Protein AF-A0A1S1V3Y2-F1 (afdb_monomer_lite)

Organism: NCBI:txid39480

Foldseek 3Di:
DDDDDDDPLPDAVLVLLVVVLPPLDPDDLVVNLVSLVVVCVNPVAHDLVSLLCSCVVQCPDDDPCRHLVVSLVSLVVVLPDPVPDDPVCVSVSVRSVVSSVSNVVSVVVVVVVVVVVVVVVVVVVVVVVVVVVVVVVVVVVVVVVVVVVVVVVVVVVVVVVVVVVVVVVVVVVVVVVVVVVVVVVVVVVVVVVVVVVVVVVVVVVLVVLVVVLVVVLVVVVVVLVVVVVVVVVVLVVCCPVDDPLVSLLVVLVVVLVSLVVVVVSVQVSCVSNVHGPFPPPDDPDPPPPPDPPDPPVNVVCNRCVVSPPVNVVSVVSNVVSVVVVVVVVVVVVVVVVVVVVVVVVVVVVD

pLDDT: mean 80.47, std 15.36, range [29.12, 98.31]

Sequence (350 aa):
MEDTRKPLKNSGIKDVLESILNDSKMYDEKNILLKLEKFYNYKQKHYYHEIAEFIFNNSEYLSEENSVDSVINKIGKIVSEDTYFDNKSLELFKKIEKLYDHLRLERVRLNKVKEENDILKRAIGESFSLVTRNLEEGLELDKKIEEIKNDIERFNRDLNENEKRLDDFENIKTDFKNIEVNMGIFKENLNKNELKLKDSENRLNEFNTQSITVLSIFAGIVMAFFGGMSFLSEVFKSIDSVSKYRLIFMTFMVGFVMFNTIFLLLVLIAKIIGKDIRSLSVCKDENCICDERCGQVKRFIRKHPISFYPNAIMVTIIVMTSLFWIIEKIDVLVIRDLGGALNTIQNYIL

Secondary structure (DSSP, 8-state):
---S----SS--HHHHHHHHHS--S---HHHHHHHHHHHHHH-S---HHHHHHHHHHTSSS--GGGSHHHHHHHHHHHHH-GGG--TTTHHHHHHHHHHHHHHHHHHHHHHHHHHHHHHHHHHHHHHHHHHHHHHHHHHHHHHHHHHHHHHHHHHHHHHHHHHHHHHHHHHHHHHHHHHHHHHHHHHHHHHHHHHHHHHHHHHHHHHHHHHHHHHHHHHHHHHHHHHHHHHHHHHHHTTTTS-HHHHHHHHHHHHHHHHHHHHHHHHHHHHHTT---S------STT----TT--HHHHHHHH-HHHHHHHHHHHHHHHHHHHHHHHHHHHHHHHHHHHHHHHHHHTT--

Radius of gyration: 88.33 Å; chains: 1; bounding box: 149×62×238 Å

Structure (mmCIF, N/CA/C/O backbone):
data_AF-A0A1S1V3Y2-F1
#
_entry.id   AF-A0A1S1V3Y2-F1
#
loop_
_atom_site.group_PDB
_atom_site.id
_atom_site.type_symbol
_atom_site.label_atom_id
_atom_site.label_alt_id
_atom_site.label_comp_id
_atom_site.label_asym_id
_atom_site.label_entity_id
_atom_site.label_seq_id
_atom_site.pdbx_PDB_ins_code
_atom_site.Cartn_x
_atom_site.Cartn_y
_atom_site.Cartn_z
_atom_site.occupancy
_atom_site.B_iso_or_equiv
_atom_site.auth_seq_id
_atom_site.auth_comp_id
_atom_site.auth_asym_id
_atom_site.auth_atom_id
_atom_site.pdbx_PDB_model_num
ATOM 1 N N . MET A 1 1 ? -28.806 -17.321 109.737 1.00 34.91 1 MET A N 1
ATOM 2 C CA . MET A 1 1 ? -29.337 -18.496 109.017 1.00 34.91 1 MET A CA 1
ATOM 3 C C . MET A 1 1 ? -30.370 -17.980 108.034 1.00 34.91 1 MET A C 1
ATOM 5 O O . MET A 1 1 ? -31.520 -17.782 108.402 1.00 34.91 1 MET A O 1
ATOM 9 N N . GLU A 1 2 ? -29.873 -17.593 106.861 1.00 33.94 2 GLU A N 1
ATOM 10 C CA . GLU A 1 2 ? -30.597 -16.995 105.728 1.00 33.94 2 GLU A CA 1
ATOM 11 C C . GLU A 1 2 ? -31.685 -17.915 105.163 1.00 33.94 2 GLU A C 1
ATOM 13 O O . GLU A 1 2 ? -31.510 -19.127 105.146 1.00 33.94 2 GLU A O 1
ATOM 18 N N . ASP A 1 3 ? -32.779 -17.455 104.568 1.00 29.12 3 ASP A N 1
ATOM 19 C CA . ASP A 1 3 ? -33.587 -16.233 104.688 1.00 29.12 3 ASP A CA 1
ATOM 20 C C . ASP A 1 3 ? -34.940 -16.657 104.087 1.00 29.12 3 ASP A C 1
ATOM 22 O O . ASP A 1 3 ? -35.148 -16.656 102.873 1.00 29.12 3 ASP A O 1
ATOM 26 N N . THR A 1 4 ? -35.839 -17.158 104.939 1.00 40.81 4 THR A N 1
ATOM 27 C CA . THR A 1 4 ? -37.254 -17.309 104.593 1.00 40.81 4 THR A CA 1
ATOM 28 C C . THR A 1 4 ? -37.972 -16.038 105.032 1.00 40.81 4 THR A C 1
ATOM 30 O O . THR A 1 4 ? -37.989 -15.723 106.220 1.00 40.81 4 THR A O 1
ATOM 33 N N . ARG A 1 5 ? -38.645 -15.383 104.072 1.00 44.34 5 ARG A N 1
ATOM 34 C CA . ARG A 1 5 ? -39.425 -14.129 104.183 1.00 44.34 5 ARG A CA 1
ATOM 35 C C . ARG A 1 5 ? -38.635 -12.838 103.927 1.00 44.34 5 ARG A C 1
ATOM 37 O O . ARG A 1 5 ? -38.519 -11.989 104.807 1.00 44.34 5 ARG A O 1
ATOM 44 N N . LYS A 1 6 ? -38.358 -12.559 102.648 1.00 33.22 6 LYS A N 1
ATOM 45 C CA . LYS A 1 6 ? -38.515 -11.179 102.167 1.00 33.22 6 LYS A CA 1
ATOM 46 C C . LYS A 1 6 ? -40.000 -10.916 101.894 1.00 33.22 6 LYS A C 1
ATOM 48 O O . LYS A 1 6 ? -40.579 -11.576 101.030 1.00 33.22 6 LYS A O 1
ATOM 53 N N . PRO A 1 7 ? -40.657 -9.996 102.622 1.00 34.06 7 PRO A N 1
ATOM 54 C CA . PRO A 1 7 ? -41.976 -9.531 102.231 1.00 34.06 7 PRO A CA 1
ATOM 55 C C . PRO A 1 7 ? -41.842 -8.844 100.869 1.00 34.06 7 PRO A C 1
ATOM 57 O O . PRO A 1 7 ? -40.945 -8.022 100.682 1.00 34.06 7 PRO A O 1
ATOM 60 N N . LEU A 1 8 ? -42.732 -9.181 99.934 1.00 45.22 8 LEU A N 1
ATOM 61 C CA . LEU A 1 8 ? -42.958 -8.490 98.658 1.00 45.22 8 LEU A CA 1
ATOM 62 C C . LEU A 1 8 ? -43.423 -7.045 98.936 1.00 45.22 8 LEU A C 1
ATOM 64 O O . LEU A 1 8 ? -44.574 -6.686 98.727 1.00 45.22 8 LEU A O 1
ATOM 68 N N . LYS A 1 9 ? -42.556 -6.213 99.521 1.00 44.66 9 LYS A N 1
ATOM 69 C CA . LYS A 1 9 ? -42.901 -4.875 100.022 1.00 44.66 9 LYS A CA 1
ATOM 70 C C . LYS A 1 9 ? -42.726 -3.786 98.961 1.00 44.66 9 LYS A C 1
ATOM 72 O O . LYS A 1 9 ? -42.858 -2.618 99.282 1.00 44.66 9 LYS A O 1
ATOM 77 N N . ASN A 1 10 ? -42.443 -4.166 97.714 1.00 48.75 10 ASN A N 1
ATOM 78 C CA . ASN A 1 10 ? -42.351 -3.249 96.575 1.00 48.75 10 ASN A CA 1
ATOM 79 C C . ASN A 1 10 ? -42.687 -3.902 95.226 1.00 48.75 10 ASN A C 1
ATOM 81 O O . ASN A 1 10 ? -42.386 -3.326 94.186 1.00 48.75 10 ASN A O 1
ATOM 85 N N . SER A 1 11 ? -43.316 -5.079 95.215 1.00 64.31 11 SER A N 1
ATOM 86 C CA . SER A 1 11 ? -43.519 -5.795 93.958 1.00 64.31 11 SER A CA 1
ATOM 87 C C . SER A 1 11 ? -44.640 -5.188 93.112 1.00 64.31 11 SER A C 1
ATOM 89 O O . SER A 1 11 ? -45.721 -4.849 93.617 1.00 64.31 11 SER A O 1
ATOM 91 N N . GLY A 1 12 ? -44.374 -4.999 91.826 1.00 82.00 12 GLY A N 1
ATOM 92 C CA . GLY A 1 12 ? -45.359 -4.627 90.811 1.00 82.00 12 GLY A CA 1
ATOM 93 C C . GLY A 1 12 ? -46.275 -5.797 90.458 1.00 82.00 12 GLY A C 1
ATOM 94 O O . GLY A 1 12 ? -46.046 -6.923 90.905 1.00 82.00 12 GLY A O 1
ATOM 95 N N . ILE A 1 13 ? -47.309 -5.564 89.638 1.00 88.38 13 ILE A N 1
ATOM 96 C CA . ILE A 1 13 ? -48.081 -6.699 89.095 1.00 88.38 13 ILE A CA 1
ATOM 97 C C . ILE A 1 13 ? -47.182 -7.590 88.224 1.00 88.38 13 ILE A C 1
ATOM 99 O O . ILE A 1 13 ? -47.370 -8.801 88.193 1.00 88.38 13 ILE A O 1
ATOM 103 N N . LYS A 1 14 ? -46.161 -6.998 87.590 1.00 88.56 14 LYS A N 1
ATOM 104 C CA . LYS A 1 14 ? -45.124 -7.681 86.809 1.00 88.56 14 LYS A CA 1
ATOM 105 C C . LYS A 1 14 ? -44.485 -8.836 87.581 1.00 88.56 14 LYS A C 1
ATOM 107 O O . LYS A 1 14 ? -44.543 -9.963 87.113 1.00 88.56 14 LYS A O 1
ATOM 112 N N . ASP A 1 15 ? -43.972 -8.590 88.786 1.00 86.62 15 ASP A N 1
ATOM 113 C CA . ASP A 1 15 ? -43.299 -9.628 89.584 1.00 86.62 15 ASP A CA 1
ATOM 114 C C . ASP A 1 15 ? -44.257 -10.770 89.960 1.00 86.62 15 ASP A C 1
ATOM 116 O O . ASP A 1 15 ? -43.867 -11.934 90.044 1.00 86.62 15 ASP A O 1
ATOM 120 N N . VAL A 1 16 ? -45.540 -10.448 90.178 1.00 87.38 16 VAL A N 1
ATOM 121 C CA . VAL A 1 16 ? -46.578 -11.455 90.431 1.00 87.38 16 VAL A CA 1
ATOM 122 C C . VAL A 1 16 ? -46.785 -12.311 89.184 1.00 87.38 16 VAL A C 1
ATOM 124 O O . VAL A 1 16 ? -46.815 -13.534 89.301 1.00 87.38 16 VAL A O 1
ATOM 127 N N . LEU A 1 17 ? -46.869 -11.700 88.002 1.00 88.69 17 LEU A N 1
ATOM 128 C CA . LEU A 1 17 ? -47.011 -12.405 86.726 1.00 88.69 17 LEU A CA 1
ATOM 129 C C . LEU A 1 17 ? -45.773 -13.251 86.391 1.00 88.69 17 LEU A C 1
ATOM 131 O O . LEU A 1 17 ? -45.926 -14.410 86.018 1.00 88.69 17 LEU A O 1
ATOM 135 N N . GLU A 1 18 ? -44.560 -12.748 86.622 1.00 86.81 18 GLU A N 1
ATOM 136 C CA . GLU A 1 18 ? -43.306 -13.506 86.475 1.00 86.81 18 GLU A CA 1
ATOM 137 C C . GLU A 1 18 ? -43.231 -14.680 87.460 1.00 86.81 18 GLU A C 1
ATOM 139 O O . GLU A 1 18 ? -42.776 -15.770 87.113 1.00 86.81 18 GLU A O 1
ATOM 144 N N . SER A 1 19 ? -43.752 -14.505 88.679 1.00 85.19 19 SER A N 1
ATOM 145 C CA . SER A 1 19 ? -43.870 -15.596 89.651 1.00 85.19 19 SER A CA 1
ATOM 146 C C . SER A 1 19 ? -44.915 -16.648 89.271 1.00 85.19 19 SER A C 1
ATOM 148 O O . SER A 1 19 ? -44.878 -17.747 89.816 1.00 85.19 19 SER A O 1
ATOM 150 N N . ILE A 1 20 ? -45.882 -16.312 88.409 1.00 85.25 20 ILE A N 1
ATOM 151 C CA . ILE A 1 20 ? -46.863 -17.257 87.850 1.00 85.25 20 ILE A CA 1
ATOM 152 C C . ILE A 1 20 ? -46.272 -17.945 86.612 1.00 85.25 20 ILE A C 1
ATOM 154 O O . ILE A 1 20 ? -46.538 -19.124 86.389 1.00 85.25 20 ILE A O 1
ATOM 158 N N . LEU A 1 21 ? -45.459 -17.223 85.836 1.00 84.12 21 LEU A N 1
ATOM 159 C CA . LEU A 1 21 ? -44.756 -17.723 84.657 1.00 84.12 21 LEU A CA 1
ATOM 160 C C . LEU A 1 21 ? -43.711 -18.791 85.013 1.00 84.12 21 LEU A C 1
ATOM 162 O O . LEU A 1 21 ? -43.659 -19.830 84.369 1.00 84.12 21 LEU A O 1
ATOM 166 N N . ASN A 1 22 ? -42.909 -18.553 86.055 1.00 77.94 22 ASN A N 1
ATOM 167 C CA . ASN A 1 22 ? -41.802 -19.430 86.464 1.00 77.94 22 ASN A CA 1
ATOM 168 C C . ASN A 1 22 ? -42.222 -20.603 87.372 1.00 77.94 22 ASN A C 1
ATOM 170 O O . ASN A 1 22 ? -41.386 -21.415 87.772 1.00 77.94 22 ASN A O 1
ATOM 174 N N . ASP A 1 23 ? -43.501 -20.688 87.740 1.00 72.44 23 ASP A N 1
ATOM 175 C CA . ASP A 1 23 ? -44.026 -21.758 88.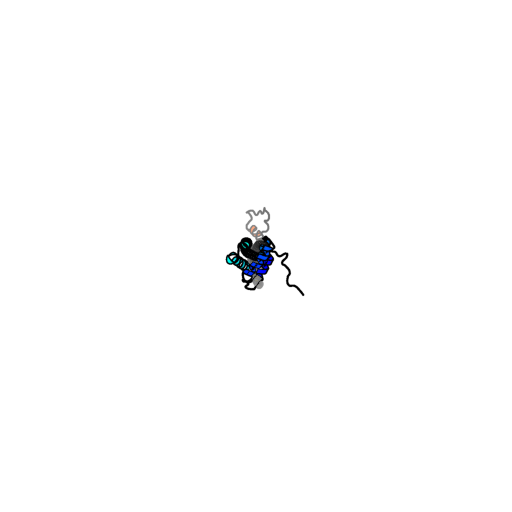589 1.00 72.44 23 ASP A CA 1
ATOM 176 C C . ASP A 1 23 ? -44.347 -22.983 87.714 1.00 72.44 23 ASP A C 1
ATOM 178 O O . ASP A 1 23 ? -45.421 -23.086 87.120 1.00 72.44 23 ASP A O 1
ATOM 182 N N . SER A 1 24 ? -43.387 -23.907 87.603 1.00 56.03 24 SER A N 1
ATOM 183 C CA . SER A 1 24 ? -43.482 -25.126 86.778 1.00 56.03 24 SER A CA 1
ATOM 184 C C . SER A 1 24 ? -44.409 -26.201 87.352 1.00 56.03 24 SER A C 1
ATOM 186 O O . SER A 1 24 ? -44.637 -27.239 86.731 1.00 56.03 24 SER A O 1
ATOM 188 N N . LYS A 1 25 ? -44.944 -25.992 88.557 1.00 55.44 25 LYS A N 1
ATOM 189 C CA . LYS A 1 25 ? -45.870 -26.934 89.175 1.00 55.44 25 LYS A CA 1
ATOM 190 C C . LYS A 1 25 ? -47.291 -26.643 88.707 1.00 55.44 25 LYS A C 1
ATOM 192 O O . LYS A 1 25 ? -47.767 -25.514 88.772 1.00 55.44 25 LYS A O 1
ATOM 197 N N . MET A 1 26 ? -47.978 -27.705 88.301 1.00 48.50 26 MET A N 1
ATOM 198 C CA . MET A 1 26 ? -49.425 -27.797 88.107 1.00 48.50 26 MET A CA 1
ATOM 199 C C . MET A 1 26 ? -50.156 -27.452 89.424 1.00 48.50 26 MET A C 1
ATOM 201 O O . MET A 1 26 ? -50.613 -28.338 90.138 1.00 48.50 26 MET A O 1
ATOM 205 N N . TYR A 1 27 ? -50.186 -26.174 89.813 1.00 57.56 27 TYR A N 1
ATOM 206 C CA . TYR A 1 27 ? -50.870 -25.698 91.014 1.00 57.56 27 TYR A CA 1
ATOM 207 C C . TYR A 1 27 ? -52.115 -24.892 90.653 1.00 57.56 27 TYR A C 1
ATOM 209 O O . TYR A 1 27 ? -52.022 -23.796 90.104 1.00 57.56 27 TYR A O 1
ATOM 217 N N . ASP A 1 28 ? -53.238 -25.507 91.028 1.00 67.88 28 ASP A N 1
ATOM 218 C CA . ASP A 1 28 ? -54.517 -24.981 91.513 1.00 67.88 28 ASP A CA 1
ATOM 219 C C . ASP A 1 28 ? -54.692 -23.462 91.360 1.00 67.88 28 ASP A C 1
ATOM 221 O O . ASP A 1 28 ? -54.010 -22.665 92.014 1.00 67.88 28 ASP A O 1
ATOM 225 N N . GLU A 1 29 ? -55.652 -23.074 90.523 1.00 74.44 29 GLU A N 1
ATOM 226 C CA . GLU A 1 29 ? -56.176 -21.725 90.294 1.00 74.44 29 GLU A CA 1
ATOM 227 C C . GLU A 1 29 ? -56.307 -20.915 91.604 1.00 74.44 29 GLU A C 1
ATOM 229 O O . GLU A 1 29 ? -56.054 -19.705 91.643 1.00 74.44 29 GLU A O 1
ATOM 234 N N . LYS A 1 30 ? -56.569 -21.606 92.719 1.00 77.12 30 LYS A N 1
ATOM 235 C CA . LYS A 1 30 ? -56.607 -21.077 94.086 1.00 77.12 30 LYS A CA 1
ATOM 236 C C . LYS A 1 30 ? -55.301 -20.422 94.561 1.00 77.12 30 LYS A C 1
ATOM 238 O O . LYS A 1 30 ? -55.341 -19.395 95.235 1.00 77.12 30 LYS A O 1
ATOM 243 N N . ASN A 1 31 ? -54.131 -20.960 94.218 1.00 81.25 31 ASN A N 1
ATOM 244 C CA . ASN A 1 31 ? -52.835 -20.378 94.596 1.00 81.25 31 ASN A CA 1
ATOM 245 C C . ASN A 1 31 ? -52.522 -19.099 93.815 1.00 81.25 31 ASN A C 1
ATOM 247 O O . ASN A 1 31 ? -51.966 -18.150 94.373 1.00 81.25 31 ASN A O 1
ATOM 251 N N . ILE A 1 32 ? -52.896 -19.060 92.537 1.00 83.94 32 ILE A N 1
ATOM 252 C CA . ILE A 1 32 ? -52.777 -17.861 91.701 1.00 83.94 32 ILE A CA 1
ATOM 253 C C . ILE A 1 32 ? -53.724 -16.780 92.232 1.00 83.94 32 ILE A C 1
ATOM 255 O O . ILE A 1 32 ? -53.300 -15.638 92.426 1.00 83.94 32 ILE A O 1
ATOM 259 N N . LEU A 1 33 ? -54.962 -17.156 92.566 1.00 84.12 33 LEU A N 1
ATOM 260 C CA . LEU A 1 33 ? -55.939 -16.269 93.192 1.00 84.12 33 LEU A CA 1
ATOM 261 C C . LEU A 1 33 ? -55.412 -15.680 94.509 1.00 84.12 33 LEU A C 1
ATOM 263 O O . LEU A 1 33 ? -55.481 -14.470 94.696 1.00 84.12 33 LEU A O 1
ATOM 267 N N . LEU A 1 34 ? -54.780 -16.486 95.369 1.00 83.69 34 LEU A N 1
ATOM 268 C CA . LEU A 1 34 ? -54.155 -16.010 96.612 1.00 83.69 34 LEU A CA 1
ATOM 269 C C . LEU A 1 34 ? -52.990 -15.032 96.370 1.00 83.69 34 LEU A C 1
ATOM 271 O O . LEU A 1 34 ? -52.812 -14.083 97.139 1.00 83.69 34 LEU A O 1
ATOM 275 N N . LYS A 1 35 ? -52.169 -15.246 95.330 1.00 85.81 35 LYS A N 1
ATOM 276 C CA . LYS A 1 35 ? -51.088 -14.313 94.948 1.00 85.81 35 LYS A CA 1
ATOM 277 C C . LYS A 1 35 ? -51.673 -12.969 94.477 1.00 85.81 35 LYS A C 1
ATOM 279 O O . LYS A 1 35 ? -51.199 -11.916 94.906 1.00 85.81 35 LYS A O 1
ATOM 284 N N . LEU A 1 36 ? -52.730 -13.002 93.660 1.00 86.31 36 LEU A N 1
ATOM 285 C CA . LEU A 1 36 ? -53.427 -11.808 93.165 1.00 86.31 36 LEU A CA 1
ATOM 286 C C . LEU A 1 36 ? -54.185 -11.071 94.278 1.00 86.31 36 LEU A C 1
ATOM 288 O O . LEU A 1 36 ? -54.113 -9.848 94.364 1.00 86.31 36 LEU A O 1
ATOM 292 N N . GLU A 1 37 ? -54.853 -11.796 95.174 1.00 85.06 37 GLU A N 1
ATOM 293 C CA . GLU A 1 37 ? -55.542 -11.236 96.338 1.00 85.06 37 GLU A CA 1
ATOM 294 C C . GLU A 1 37 ? -54.563 -10.498 97.259 1.00 85.06 37 GLU A C 1
ATOM 296 O O . GLU A 1 37 ? -54.816 -9.358 97.653 1.00 85.06 37 GLU A O 1
ATOM 301 N N . LYS A 1 38 ? -53.398 -11.096 97.547 1.00 85.50 38 LYS A N 1
ATOM 302 C CA . LYS A 1 38 ? -52.331 -10.436 98.317 1.00 85.50 38 LYS A CA 1
ATOM 303 C C . LYS A 1 38 ? -51.863 -9.142 97.655 1.00 85.50 38 LYS A C 1
ATOM 305 O O . LYS A 1 38 ? -51.672 -8.147 98.353 1.00 85.50 38 LYS A O 1
ATOM 310 N N . PHE A 1 39 ? -51.702 -9.144 96.332 1.00 87.62 39 PHE A N 1
ATOM 311 C CA . PHE A 1 39 ? -51.337 -7.944 95.586 1.00 87.62 39 PHE A CA 1
ATOM 312 C C . PHE A 1 39 ? -52.415 -6.861 95.702 1.00 87.62 39 PHE A C 1
ATOM 314 O O . PHE A 1 39 ? -52.090 -5.740 96.081 1.00 87.62 39 PHE A O 1
ATOM 321 N N . TYR A 1 40 ? -53.689 -7.184 95.454 1.00 85.88 40 TYR A N 1
ATOM 322 C CA . TYR A 1 40 ? -54.772 -6.192 95.451 1.00 85.88 40 TYR A CA 1
ATOM 323 C C . TYR A 1 40 ? -55.180 -5.685 96.836 1.00 85.88 40 TYR A C 1
ATOM 325 O O . TYR A 1 40 ? -55.672 -4.561 96.958 1.00 85.88 40 TYR A O 1
ATOM 333 N N . ASN A 1 41 ? -54.946 -6.481 97.881 1.00 83.12 41 ASN A N 1
ATOM 334 C CA . ASN A 1 41 ? -55.112 -6.047 99.266 1.00 83.12 41 ASN A CA 1
ATOM 335 C C . ASN A 1 41 ? -54.026 -5.042 99.685 1.00 83.12 41 ASN A C 1
ATOM 337 O O . ASN A 1 41 ? -54.279 -4.198 100.543 1.00 83.12 41 ASN A O 1
ATOM 341 N N . TYR A 1 42 ? -52.832 -5.110 99.083 1.00 80.31 42 TYR A N 1
ATOM 342 C CA . TYR A 1 42 ? -51.722 -4.191 99.361 1.00 80.31 42 TYR A CA 1
ATOM 343 C C . TYR A 1 42 ? -51.687 -2.974 98.419 1.00 80.31 42 TYR A C 1
ATOM 345 O O . TYR A 1 42 ? -51.444 -1.850 98.856 1.00 80.31 42 TYR A O 1
ATOM 353 N N . LYS A 1 43 ? -51.955 -3.177 97.126 1.00 73.75 43 LYS A N 1
ATOM 354 C CA . LYS A 1 43 ? -52.008 -2.150 96.078 1.00 73.75 43 LYS A CA 1
ATOM 355 C C . LYS A 1 43 ? -53.402 -2.114 95.462 1.00 73.75 43 LYS A C 1
ATOM 357 O O . LYS A 1 43 ? -53.878 -3.094 94.909 1.00 73.75 43 LYS A O 1
ATOM 362 N N . GLN A 1 44 ? -54.040 -0.946 95.457 1.00 68.69 44 GLN A N 1
ATOM 363 C CA . GLN A 1 44 ? -55.416 -0.825 94.956 1.00 68.69 44 GLN A CA 1
ATOM 364 C C . GLN A 1 44 ? -55.563 -1.017 93.433 1.00 68.69 44 GLN A C 1
ATOM 366 O O . GLN A 1 44 ? -56.670 -1.302 92.970 1.00 68.69 44 GLN A O 1
ATOM 371 N N . LYS A 1 45 ? -54.486 -0.851 92.651 1.00 79.44 45 LYS A N 1
ATOM 372 C CA . LYS A 1 45 ? -54.511 -0.862 91.180 1.00 79.44 45 LYS A CA 1
ATOM 373 C C . LYS A 1 45 ? -53.197 -1.412 90.607 1.00 79.44 45 LYS A C 1
ATOM 375 O O . LYS A 1 45 ? -52.130 -1.107 91.131 1.00 79.44 45 LYS A O 1
ATOM 380 N N . HIS A 1 46 ? -53.283 -2.183 89.524 1.00 89.50 46 HIS A N 1
ATOM 381 C CA . HIS A 1 46 ? -52.134 -2.570 88.700 1.00 89.50 46 HIS A CA 1
ATOM 382 C C . HIS A 1 46 ? -51.836 -1.501 87.639 1.00 89.50 46 HIS A C 1
ATOM 384 O O . HIS A 1 46 ? -52.745 -0.798 87.185 1.00 89.50 46 HIS A O 1
ATOM 390 N N . TYR A 1 47 ? -50.582 -1.381 87.208 1.00 88.56 47 TYR A N 1
ATOM 391 C CA . TYR A 1 47 ? -50.214 -0.430 86.162 1.00 88.56 47 TYR A CA 1
ATOM 392 C C . TYR A 1 47 ? -50.094 -1.097 84.793 1.00 88.56 47 TYR A C 1
ATOM 394 O O . TYR A 1 47 ? -49.555 -2.190 84.662 1.00 88.56 47 TYR A O 1
ATOM 402 N N . TYR A 1 48 ? -50.557 -0.401 83.752 1.00 88.00 48 TYR A N 1
ATOM 403 C CA . TYR A 1 48 ? -50.507 -0.899 82.375 1.00 88.00 48 TYR A CA 1
ATOM 404 C C . TYR A 1 48 ? -49.071 -1.130 81.879 1.00 88.00 48 TYR A C 1
ATOM 406 O O . TYR A 1 48 ? -48.812 -2.106 81.186 1.00 88.00 48 TYR A O 1
ATOM 414 N N . HIS A 1 49 ? -48.125 -0.269 82.272 1.00 87.25 49 HIS A N 1
ATOM 415 C CA . HIS A 1 49 ? -46.720 -0.413 81.880 1.00 87.25 49 HIS A CA 1
ATOM 416 C C . HIS A 1 49 ? -46.081 -1.688 82.452 1.00 87.25 49 HIS A C 1
ATOM 418 O O . HIS A 1 49 ? -45.302 -2.319 81.755 1.00 87.25 49 HIS A O 1
ATOM 424 N N . GLU A 1 50 ? -46.452 -2.107 83.669 1.00 89.00 50 GLU A N 1
ATOM 425 C CA . GLU A 1 50 ? -45.956 -3.346 84.292 1.00 89.00 50 GLU A CA 1
ATOM 426 C C . GLU A 1 50 ? -46.460 -4.590 83.535 1.00 89.00 50 GLU A C 1
ATOM 428 O O . GLU A 1 50 ? -45.744 -5.581 83.410 1.00 89.00 50 GLU A O 1
ATOM 433 N N . ILE A 1 51 ? -47.686 -4.528 83.002 1.00 89.62 51 ILE A N 1
ATOM 434 C CA . ILE A 1 51 ? -48.284 -5.587 82.175 1.00 89.62 51 ILE A CA 1
ATOM 435 C C . ILE A 1 51 ? -47.601 -5.651 80.805 1.00 89.62 51 ILE A C 1
ATOM 437 O O . ILE A 1 51 ? -47.233 -6.734 80.355 1.00 89.62 51 ILE A O 1
ATOM 441 N N . ALA A 1 52 ? -47.411 -4.497 80.160 1.00 87.75 52 ALA A N 1
ATOM 442 C CA . ALA A 1 52 ? -46.705 -4.407 78.887 1.00 87.75 52 ALA A CA 1
ATOM 443 C C . ALA A 1 52 ? -45.267 -4.914 79.015 1.00 87.75 52 ALA A C 1
ATOM 445 O O . ALA A 1 52 ? -44.847 -5.762 78.239 1.00 87.75 52 ALA A O 1
ATOM 446 N N . GLU A 1 53 ? -44.536 -4.479 80.039 1.00 87.00 53 GLU A N 1
ATOM 447 C CA . GLU A 1 53 ? -43.162 -4.912 80.283 1.00 87.00 53 GLU A CA 1
ATOM 448 C C . GLU A 1 53 ? -43.065 -6.424 80.541 1.00 87.00 53 GLU A C 1
ATOM 450 O O . GLU A 1 53 ? -42.182 -7.080 79.991 1.00 87.00 53 GLU A O 1
ATOM 455 N N . PHE A 1 54 ? -44.000 -6.999 81.309 1.00 88.94 54 PHE A N 1
ATOM 456 C CA . PHE A 1 54 ? -44.098 -8.451 81.474 1.00 88.94 54 PHE A CA 1
ATOM 457 C C . PHE A 1 54 ? -44.285 -9.162 80.128 1.00 88.94 54 PHE A C 1
ATOM 459 O O . PHE A 1 54 ? -43.559 -10.108 79.828 1.00 88.94 54 PHE A O 1
ATOM 466 N N . ILE A 1 55 ? -45.241 -8.707 79.313 1.00 87.81 55 ILE A N 1
ATOM 467 C CA . ILE A 1 55 ? -45.553 -9.339 78.029 1.00 87.81 55 ILE A CA 1
ATOM 468 C C . ILE A 1 55 ? -44.375 -9.209 77.063 1.00 87.81 55 ILE A C 1
ATOM 470 O O . ILE A 1 55 ? -43.934 -10.223 76.537 1.00 87.81 55 ILE A O 1
ATOM 474 N N . PHE A 1 56 ? -43.823 -8.011 76.860 1.00 83.88 56 PHE A N 1
ATOM 475 C CA . PHE A 1 56 ? -42.707 -7.794 75.936 1.00 83.88 56 PHE A CA 1
ATOM 476 C C . PHE A 1 56 ? -41.476 -8.623 76.318 1.00 83.88 56 PHE A C 1
ATOM 478 O O . PHE A 1 56 ? -40.981 -9.374 75.476 1.00 83.88 56 PHE A O 1
ATOM 485 N N . ASN A 1 57 ? -41.039 -8.564 77.582 1.00 86.19 57 ASN A N 1
ATOM 486 C CA . ASN A 1 57 ? -39.804 -9.219 78.033 1.00 86.19 57 ASN A CA 1
ATOM 487 C C . ASN A 1 57 ? -39.877 -10.750 78.007 1.00 86.19 57 ASN A C 1
ATOM 489 O O . ASN A 1 57 ? -38.845 -11.403 77.911 1.00 86.19 57 ASN A O 1
ATOM 493 N N . ASN A 1 58 ? -41.080 -11.320 78.099 1.00 82.56 58 ASN A N 1
ATOM 494 C CA . ASN A 1 58 ? -41.283 -12.768 78.173 1.00 82.56 58 ASN A CA 1
ATOM 495 C C . ASN A 1 58 ? -41.939 -13.339 76.905 1.00 82.56 58 ASN A C 1
ATOM 497 O O . ASN A 1 58 ? -42.372 -14.491 76.883 1.00 82.56 58 ASN A O 1
ATOM 501 N N . SER A 1 59 ? -42.056 -12.535 75.845 1.00 75.62 59 SER A N 1
ATOM 502 C CA . SER A 1 59 ? -42.716 -12.943 74.601 1.00 75.62 59 SER A CA 1
ATOM 503 C C . SER A 1 59 ? -41.812 -13.617 73.570 1.00 75.62 59 SER A C 1
ATOM 505 O O . SER A 1 59 ? -42.320 -14.093 72.547 1.00 75.62 59 SER A O 1
ATOM 507 N N . GLU A 1 60 ? -40.501 -13.638 73.797 1.00 70.69 60 GLU A N 1
ATOM 508 C CA . GLU A 1 60 ? -39.520 -14.340 72.972 1.00 70.69 60 GLU A CA 1
ATOM 509 C C . GLU A 1 60 ? -39.022 -15.591 73.709 1.00 70.69 60 GLU A C 1
ATOM 511 O O . GLU A 1 60 ? -38.569 -15.508 74.844 1.00 70.69 60 GLU A O 1
ATOM 516 N N . TYR A 1 61 ? -39.099 -16.748 73.040 1.00 56.09 61 TYR A N 1
ATOM 517 C CA . TYR A 1 61 ? -38.467 -18.015 73.440 1.00 56.09 61 TYR A CA 1
ATOM 518 C C . TYR A 1 61 ? -38.786 -18.549 74.851 1.00 56.09 61 TYR A C 1
ATOM 520 O O . TYR A 1 61 ? -37.899 -18.684 75.691 1.00 56.09 61 TYR A O 1
ATOM 528 N N . LEU A 1 62 ? -40.023 -19.006 75.071 1.00 53.47 62 LEU A N 1
ATOM 529 C CA . LEU A 1 62 ? -40.348 -19.925 76.170 1.00 53.47 62 LEU A CA 1
ATOM 530 C C . LEU A 1 62 ? -41.139 -21.130 75.631 1.00 53.47 62 LEU A C 1
ATOM 532 O O . LEU A 1 62 ? -41.902 -20.995 74.675 1.00 53.47 62 LEU A O 1
ATOM 536 N N . SER A 1 63 ? -40.922 -22.316 76.212 1.00 53.75 63 SER A N 1
ATOM 537 C CA . SER A 1 63 ? -41.679 -23.541 75.906 1.00 53.75 63 SER A CA 1
ATOM 538 C C . SER A 1 63 ? -43.187 -23.327 76.107 1.00 53.75 63 SER A C 1
ATOM 540 O O . SER A 1 63 ? -43.581 -22.477 76.906 1.00 53.75 63 SER A O 1
ATOM 542 N N . GLU A 1 64 ? -44.044 -24.098 75.417 1.00 56.38 64 GLU A N 1
ATOM 543 C CA . GLU A 1 64 ? -45.515 -23.930 75.465 1.00 56.38 64 GLU A CA 1
ATOM 544 C C . GLU A 1 64 ? -46.071 -23.819 76.903 1.00 56.38 64 GLU A C 1
ATOM 546 O O . GLU A 1 64 ? -46.950 -22.993 77.165 1.00 56.38 64 GLU A O 1
ATOM 551 N N . GLU A 1 65 ? -45.501 -24.574 77.851 1.00 55.22 65 GLU A N 1
ATOM 552 C CA . GLU A 1 65 ? -45.899 -24.599 79.268 1.00 55.22 65 GLU A CA 1
ATOM 553 C C . GLU A 1 65 ? -45.590 -23.302 80.045 1.00 55.22 65 GLU A C 1
ATOM 555 O O . GLU A 1 65 ? -46.388 -22.899 80.900 1.00 55.22 65 GLU A O 1
ATOM 560 N N . ASN A 1 66 ? -44.497 -22.609 79.707 1.00 64.62 66 ASN A N 1
ATOM 561 C CA . ASN A 1 66 ? -44.011 -21.398 80.383 1.00 64.62 66 ASN A CA 1
ATOM 562 C C . ASN A 1 66 ? -44.145 -20.165 79.487 1.00 64.62 66 ASN A C 1
ATOM 564 O O . ASN A 1 66 ? -43.304 -19.276 79.495 1.00 64.62 66 ASN A O 1
ATOM 568 N N . SER A 1 67 ? -45.197 -20.113 78.681 1.00 79.12 67 SER A N 1
ATOM 569 C CA . SER A 1 67 ? -45.488 -18.969 77.825 1.00 79.12 67 SER A CA 1
ATOM 570 C C . SER A 1 67 ? -46.291 -17.896 78.573 1.00 79.12 67 SER A C 1
ATOM 572 O O . SER A 1 67 ? -47.078 -18.187 79.477 1.00 79.12 67 SER A O 1
ATOM 574 N N . VAL A 1 68 ? -46.169 -16.637 78.142 1.00 84.06 68 VAL A N 1
ATOM 575 C CA . VAL A 1 68 ? -47.100 -15.555 78.529 1.00 84.06 68 VAL A CA 1
ATOM 576 C C . VAL A 1 68 ? -48.558 -16.002 78.330 1.00 84.06 68 VAL A C 1
ATOM 578 O O . VAL A 1 68 ? -49.435 -15.698 79.138 1.00 84.06 68 VAL A O 1
ATOM 581 N N . ASP A 1 69 ? -48.803 -16.811 77.301 1.00 85.12 69 ASP A N 1
ATOM 582 C CA . ASP A 1 69 ? -50.106 -17.367 76.950 1.00 85.12 69 ASP A CA 1
ATOM 583 C C . ASP A 1 69 ? -50.654 -18.312 78.024 1.00 85.12 69 ASP A C 1
ATOM 585 O O . ASP A 1 69 ? -51.844 -18.258 78.339 1.00 85.12 69 ASP A O 1
ATOM 589 N N . SER A 1 70 ? -49.784 -19.120 78.633 1.00 83.31 70 SER A N 1
ATOM 590 C CA . SER A 1 70 ? -50.096 -19.983 79.779 1.00 83.31 70 SER A CA 1
ATOM 591 C C . SER A 1 70 ? -50.577 -19.160 80.979 1.00 83.31 70 SER A C 1
ATOM 593 O O . SER A 1 70 ? -51.608 -19.478 81.575 1.00 83.31 70 SER A O 1
ATOM 595 N N . VAL A 1 71 ? -49.906 -18.045 81.293 1.00 87.00 71 VAL A N 1
ATOM 596 C CA . VAL A 1 71 ? -50.302 -17.137 82.389 1.00 87.00 71 VAL A CA 1
ATOM 597 C C . VAL A 1 71 ? -51.661 -16.492 82.112 1.00 87.00 71 VAL A C 1
ATOM 599 O O . VAL A 1 71 ? -52.529 -16.480 82.987 1.00 87.00 71 VAL A O 1
ATOM 602 N N . ILE A 1 72 ? -51.879 -16.013 80.884 1.00 88.69 72 ILE A N 1
ATOM 603 C CA . ILE A 1 72 ? -53.156 -15.418 80.461 1.00 88.69 72 ILE A CA 1
ATOM 604 C C . ILE A 1 72 ? -54.292 -16.437 80.570 1.00 88.69 72 ILE A C 1
ATOM 606 O O . ILE A 1 72 ? -55.350 -16.111 81.104 1.00 88.69 72 ILE A O 1
ATOM 610 N N . ASN A 1 73 ? -54.075 -17.674 80.120 1.00 87.00 73 ASN A N 1
ATOM 611 C CA . ASN A 1 73 ? -55.078 -18.736 80.183 1.00 87.00 73 ASN A CA 1
ATOM 612 C C . ASN A 1 73 ?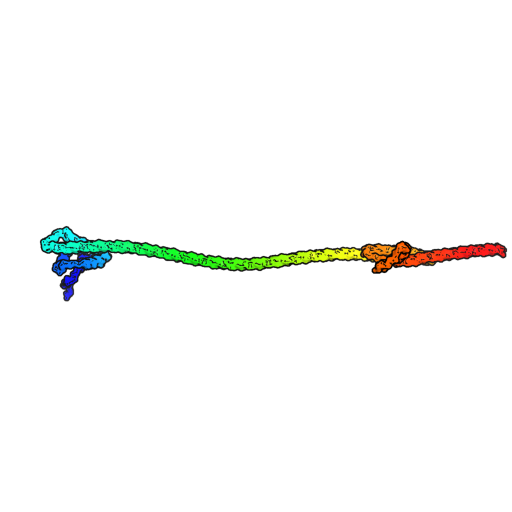 -55.404 -19.134 81.631 1.00 87.00 73 ASN A C 1
ATOM 614 O O . ASN A 1 73 ? -56.577 -19.289 81.964 1.00 87.00 73 ASN A O 1
ATOM 618 N N . LYS A 1 74 ? -54.393 -19.249 82.505 1.00 86.69 74 LYS A N 1
ATOM 619 C CA . LYS A 1 74 ? -54.576 -19.541 83.940 1.00 86.69 74 LYS A CA 1
ATOM 620 C C . LYS A 1 74 ? -55.405 -18.458 84.640 1.00 86.69 74 LYS A C 1
ATOM 622 O O . LYS A 1 74 ? -56.329 -18.775 85.379 1.00 86.69 74 LYS A O 1
ATOM 627 N N . ILE A 1 75 ? -55.113 -17.181 84.380 1.00 88.06 75 ILE A N 1
ATOM 628 C CA . ILE A 1 75 ? -55.895 -16.061 84.930 1.00 88.06 75 ILE A CA 1
ATOM 629 C C . ILE A 1 75 ? -57.303 -16.030 84.316 1.00 88.06 75 ILE A C 1
ATOM 631 O O . ILE A 1 75 ? -58.271 -15.786 85.028 1.00 88.06 75 ILE A O 1
ATOM 635 N N . 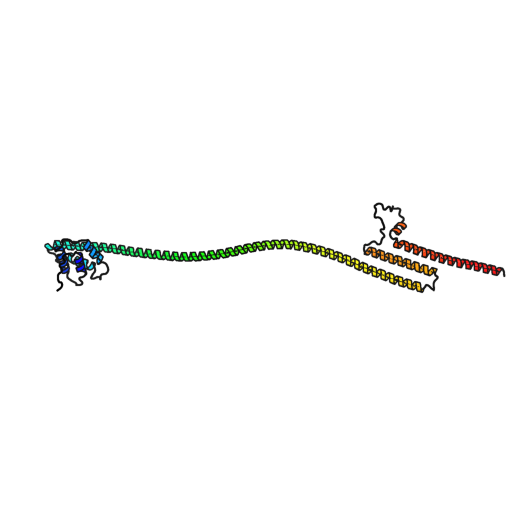GLY A 1 76 ? -57.436 -16.333 83.023 1.00 87.31 76 GLY A N 1
ATOM 636 C CA . GLY A 1 76 ? -58.729 -16.426 82.344 1.00 87.31 76 GLY A CA 1
ATOM 637 C C . GLY A 1 76 ? -59.658 -17.473 82.957 1.00 87.31 76 GLY A C 1
ATOM 638 O O . GLY A 1 76 ? -60.835 -17.183 83.142 1.00 87.31 76 GLY A O 1
ATOM 639 N N . LYS A 1 77 ? -59.128 -18.641 83.350 1.00 85.25 77 LYS A N 1
ATOM 640 C CA . LYS A 1 77 ? -59.896 -19.679 84.061 1.00 85.25 77 LYS A CA 1
ATOM 641 C C . LYS A 1 77 ? -60.480 -19.177 85.383 1.00 85.25 77 LYS A C 1
ATOM 643 O O . LYS A 1 77 ? -61.663 -19.369 85.639 1.00 85.25 77 LYS A O 1
ATOM 648 N N . ILE A 1 78 ? -59.676 -18.459 86.172 1.00 84.31 78 ILE A N 1
ATOM 649 C CA . ILE A 1 78 ? -60.113 -17.831 87.433 1.00 84.31 78 ILE A CA 1
ATOM 650 C C . ILE A 1 78 ? -61.244 -16.827 87.183 1.00 84.31 78 ILE A C 1
ATOM 652 O O . ILE A 1 78 ? -62.168 -16.735 87.981 1.00 84.31 78 ILE A O 1
ATOM 656 N N . VAL A 1 79 ? -61.175 -16.071 86.083 1.00 85.12 79 VAL A N 1
ATOM 657 C CA . VAL A 1 79 ? -62.217 -15.101 85.706 1.00 85.12 79 VAL A CA 1
ATOM 658 C C . VAL A 1 79 ? -63.491 -15.793 85.200 1.00 85.12 79 VAL A C 1
ATOM 660 O O . VAL A 1 79 ? -64.573 -15.244 85.370 1.00 85.12 79 VAL A O 1
ATOM 663 N N . SER A 1 80 ? -63.394 -16.981 84.594 1.00 80.69 80 SER A N 1
ATOM 664 C CA . SER A 1 80 ? -64.552 -17.714 84.058 1.00 80.69 80 SER A CA 1
ATOM 665 C C . SER A 1 80 ? -65.304 -18.584 85.072 1.00 80.69 80 SER A C 1
ATOM 667 O O . SER A 1 80 ? -66.418 -19.011 84.781 1.00 80.69 80 SER A O 1
ATOM 669 N N . GLU A 1 81 ? -64.712 -18.885 86.230 1.00 78.12 81 GLU A N 1
ATOM 670 C CA . GLU A 1 81 ? -65.300 -19.776 87.237 1.00 78.12 81 GLU A CA 1
ATOM 671 C C . GLU A 1 81 ? -65.919 -18.973 88.400 1.00 78.12 81 GLU A C 1
ATOM 673 O O . GLU A 1 81 ? -65.227 -18.514 89.310 1.00 78.12 81 GLU A O 1
ATOM 678 N N . ASP A 1 82 ? -67.251 -18.835 88.398 1.00 61.78 82 ASP A N 1
ATOM 679 C CA . ASP A 1 82 ? -68.026 -18.078 89.406 1.00 61.78 82 ASP A CA 1
ATOM 680 C C . ASP A 1 82 ? -67.899 -18.633 90.841 1.00 61.78 82 ASP A C 1
ATOM 682 O O . ASP A 1 82 ? -68.210 -17.954 91.820 1.00 61.78 82 ASP A O 1
ATOM 686 N N . THR A 1 83 ? -67.424 -19.871 90.999 1.00 64.38 83 THR A N 1
ATOM 687 C CA . THR A 1 83 ? -67.360 -20.594 92.280 1.00 64.38 83 THR A CA 1
ATOM 688 C C . THR A 1 83 ? -66.309 -20.069 93.261 1.00 64.38 83 THR A C 1
ATOM 690 O O . THR A 1 83 ? -66.254 -20.540 94.396 1.00 64.38 83 THR A O 1
ATOM 693 N N . TYR A 1 84 ? -65.466 -19.117 92.854 1.00 60.38 84 TYR A N 1
ATOM 694 C CA . TYR A 1 84 ? -64.368 -18.599 93.676 1.00 60.38 84 TYR A CA 1
ATOM 695 C C . TYR A 1 84 ? -64.686 -17.301 94.437 1.00 60.38 84 TYR A C 1
ATOM 697 O O . TYR A 1 84 ? -63.836 -16.851 95.212 1.00 60.38 84 TYR A O 1
ATOM 705 N N . PHE A 1 85 ? -65.869 -16.694 94.248 1.00 63.72 85 PHE A N 1
ATOM 706 C CA . PHE A 1 85 ? -66.118 -15.313 94.678 1.00 63.72 85 PHE A CA 1
ATOM 707 C C . PHE A 1 85 ? -67.444 -15.080 95.478 1.00 63.72 85 PHE A C 1
ATOM 709 O O . PHE A 1 85 ? -68.526 -15.056 94.905 1.00 63.72 85 PHE A O 1
ATOM 716 N N . ASP A 1 86 ? -67.363 -14.788 96.797 1.00 64.00 86 ASP A N 1
ATOM 717 C CA . ASP A 1 86 ? -68.443 -14.264 97.685 1.00 64.00 86 ASP A CA 1
ATOM 718 C C . ASP A 1 86 ? -68.638 -12.713 97.612 1.00 64.00 86 ASP A C 1
ATOM 720 O O . ASP A 1 86 ? -67.801 -11.995 97.078 1.00 64.00 86 ASP A O 1
ATOM 724 N N . ASN A 1 87 ? -69.664 -12.106 98.237 1.00 54.81 87 ASN A N 1
ATOM 725 C CA . ASN A 1 87 ? -69.988 -10.653 98.128 1.00 54.81 87 ASN A CA 1
ATOM 726 C C . ASN A 1 87 ? -68.820 -9.641 98.339 1.00 54.81 87 ASN A C 1
ATOM 728 O O . ASN A 1 87 ? -68.772 -8.616 97.660 1.00 54.81 87 ASN A O 1
ATOM 732 N N . LYS A 1 88 ? -67.860 -9.895 99.249 1.00 55.16 88 LYS A N 1
ATOM 733 C CA . LYS A 1 88 ? -66.657 -9.040 99.464 1.00 55.16 88 LYS A CA 1
ATOM 734 C C . LYS A 1 88 ? -65.586 -9.236 98.379 1.00 55.16 88 LYS A C 1
ATOM 736 O O . LYS A 1 88 ? -64.738 -8.376 98.159 1.00 55.16 88 LYS A O 1
ATOM 741 N N . SER A 1 89 ? -65.642 -10.359 97.684 1.00 66.50 89 SER A N 1
ATOM 742 C CA . SER A 1 89 ? -64.713 -10.744 96.628 1.00 66.50 89 SER A CA 1
ATOM 743 C C . SER A 1 89 ? -65.142 -10.241 95.237 1.00 66.50 89 SER A C 1
ATOM 745 O O . SER A 1 89 ? -64.350 -10.293 94.302 1.00 66.50 89 SER A O 1
ATOM 747 N N . LEU A 1 90 ? -66.334 -9.638 95.111 1.00 74.50 90 LEU A N 1
ATOM 748 C CA . LEU A 1 90 ? -66.810 -9.015 93.869 1.00 74.50 90 LEU A CA 1
ATOM 749 C C . LEU A 1 90 ? -65.918 -7.841 93.414 1.00 74.50 90 LEU A C 1
ATOM 751 O O . LEU A 1 90 ? -65.739 -7.608 92.219 1.00 74.50 90 LEU A O 1
ATOM 755 N N . GLU A 1 91 ? -65.333 -7.086 94.352 1.00 77.69 91 GLU A N 1
ATOM 756 C CA . GLU A 1 91 ? -64.390 -6.009 94.014 1.00 77.69 91 GLU A CA 1
ATOM 757 C C . GLU A 1 91 ? -63.034 -6.563 93.544 1.00 77.69 91 GLU A C 1
ATOM 759 O O . GLU A 1 91 ? -62.428 -6.022 92.617 1.00 77.69 91 GLU A O 1
ATOM 764 N N . LEU A 1 92 ? -62.574 -7.660 94.154 1.00 82.69 92 LEU A N 1
ATOM 765 C CA . LEU A 1 92 ? -61.366 -8.374 93.743 1.00 82.69 92 LEU A CA 1
ATOM 766 C C . LEU A 1 92 ? -61.549 -8.992 92.352 1.00 82.69 92 LEU A C 1
ATOM 768 O O . LEU A 1 92 ? -60.684 -8.810 91.496 1.00 82.69 92 LEU A O 1
ATOM 772 N N . PHE A 1 93 ? -62.699 -9.625 92.105 1.00 84.06 93 PHE A N 1
ATOM 773 C CA . PHE A 1 93 ? -63.083 -10.164 90.804 1.00 84.06 93 PHE A CA 1
ATOM 774 C C . PHE A 1 93 ? -62.974 -9.100 89.709 1.00 84.06 93 PHE A C 1
ATOM 776 O O . PHE A 1 93 ? -62.209 -9.273 88.767 1.00 84.06 93 PHE A O 1
ATOM 783 N N . LYS A 1 94 ? -63.605 -7.930 89.890 1.00 85.56 94 LYS A N 1
ATOM 784 C CA . LYS A 1 94 ? -63.530 -6.813 88.925 1.00 85.56 94 LYS A CA 1
ATOM 785 C C . LYS A 1 94 ? -62.101 -6.324 88.662 1.00 85.56 94 LYS A C 1
ATOM 787 O O . LYS A 1 94 ? -61.815 -5.795 87.589 1.00 85.56 94 LYS A O 1
ATOM 792 N N . LYS A 1 95 ? -61.191 -6.429 89.637 1.00 87.88 95 LYS A N 1
ATOM 793 C CA . LYS A 1 95 ? -59.775 -6.052 89.467 1.00 87.88 95 LYS A CA 1
ATOM 794 C C . LYS A 1 95 ? -58.994 -7.118 88.693 1.00 87.88 95 LYS A C 1
ATOM 796 O O . LYS A 1 95 ? -58.174 -6.755 87.850 1.00 87.88 95 LYS A O 1
ATOM 801 N N . ILE A 1 96 ? -59.257 -8.399 88.952 1.00 88.06 96 ILE A N 1
ATOM 802 C CA . ILE A 1 96 ? -58.655 -9.534 88.234 1.00 88.06 96 ILE A CA 1
ATOM 803 C C . ILE A 1 96 ? -59.187 -9.609 86.795 1.00 88.06 96 ILE A C 1
ATOM 805 O O . ILE A 1 96 ? -58.399 -9.782 85.873 1.00 88.06 96 ILE A O 1
ATOM 809 N N . GLU A 1 97 ? -60.481 -9.378 86.584 1.00 88.50 97 GLU A N 1
ATOM 810 C CA . GLU A 1 97 ? -61.112 -9.278 85.264 1.00 88.50 97 GLU A CA 1
ATOM 811 C C . GLU A 1 97 ? -60.470 -8.164 84.422 1.00 88.50 97 GLU A C 1
ATOM 813 O O . GLU A 1 97 ? -60.059 -8.399 83.288 1.00 88.50 97 GLU A O 1
ATOM 818 N N . LYS A 1 98 ? -60.275 -6.968 84.998 1.00 90.31 98 LYS A N 1
ATOM 819 C CA . LYS A 1 98 ? -59.550 -5.872 84.326 1.00 90.31 98 LYS A CA 1
ATOM 820 C C . LYS A 1 98 ? -58.104 -6.232 83.990 1.00 90.31 98 LYS A C 1
ATOM 822 O O . LYS A 1 98 ? -57.617 -5.864 82.927 1.00 90.31 98 LYS A O 1
ATOM 827 N N . LEU A 1 99 ? -57.414 -6.939 84.886 1.00 91.44 99 LEU A N 1
ATOM 828 C CA . LEU A 1 99 ? -56.055 -7.419 84.633 1.00 91.44 99 LEU A CA 1
ATOM 829 C C . LEU A 1 99 ? -56.029 -8.412 83.467 1.00 91.44 99 LEU A C 1
ATOM 831 O O . LEU A 1 99 ? -55.174 -8.297 82.595 1.00 91.44 99 LEU A O 1
ATOM 835 N N . TYR A 1 100 ? -56.970 -9.356 83.441 1.00 90.38 100 TYR A N 1
ATOM 836 C CA . TYR A 1 100 ? -57.127 -10.318 82.354 1.00 90.38 100 TYR A CA 1
ATOM 837 C C . TYR A 1 100 ? -57.400 -9.626 81.012 1.00 90.38 100 TYR A C 1
ATOM 839 O O . TYR A 1 100 ? -56.740 -9.934 80.019 1.00 90.38 100 TYR A O 1
ATOM 847 N N . ASP A 1 101 ? -58.303 -8.643 80.990 1.00 91.56 101 ASP A N 1
ATOM 848 C CA . ASP A 1 101 ? -58.594 -7.849 79.794 1.00 91.56 101 ASP A CA 1
ATOM 849 C C . ASP A 1 101 ? -57.356 -7.082 79.299 1.00 91.56 101 ASP A C 1
ATOM 851 O O . ASP A 1 101 ? -57.014 -7.138 78.118 1.00 91.56 101 ASP A O 1
ATOM 855 N N . HIS A 1 102 ? -56.607 -6.440 80.201 1.00 91.56 102 HIS A N 1
ATOM 856 C CA . HIS A 1 102 ? -55.368 -5.740 79.850 1.00 91.56 102 HIS A CA 1
ATOM 857 C C . HIS A 1 102 ? -54.277 -6.680 79.331 1.00 91.56 102 HIS A C 1
ATOM 859 O O . HIS A 1 102 ? -53.619 -6.360 78.341 1.00 91.56 102 HIS A O 1
ATOM 865 N N . LEU A 1 103 ? -54.113 -7.853 79.946 1.00 90.62 103 LEU A N 1
ATOM 866 C CA . LEU A 1 103 ? -53.190 -8.883 79.472 1.00 90.62 103 LEU A CA 1
ATOM 867 C C . LEU A 1 103 ? -53.555 -9.363 78.058 1.00 90.62 103 LEU A C 1
ATOM 869 O O . LEU A 1 103 ? -52.686 -9.509 77.198 1.00 90.62 103 LEU A O 1
ATOM 873 N N . ARG A 1 104 ? -54.848 -9.582 77.797 1.00 89.31 104 ARG A N 1
ATOM 874 C CA . ARG A 1 104 ? -55.346 -10.006 76.484 1.00 89.31 104 ARG A CA 1
ATOM 875 C C . ARG A 1 104 ? -55.162 -8.917 75.429 1.00 89.31 104 ARG A C 1
ATOM 877 O O . ARG A 1 104 ? -54.698 -9.217 74.330 1.00 89.31 104 ARG A O 1
ATOM 884 N N . LEU A 1 105 ? -55.503 -7.670 75.752 1.00 90.44 105 LEU A N 1
ATOM 885 C CA . LEU A 1 105 ? -55.334 -6.527 74.856 1.00 90.44 105 LEU A CA 1
ATOM 886 C C . LEU A 1 105 ? -53.869 -6.351 74.449 1.00 90.44 105 LEU A C 1
ATOM 888 O O . LEU A 1 105 ? -53.566 -6.176 73.269 1.00 90.44 105 LEU A O 1
ATOM 892 N N . GLU A 1 106 ? -52.960 -6.420 75.414 1.00 88.94 106 GLU A N 1
ATOM 893 C CA . GLU A 1 106 ? -51.538 -6.215 75.168 1.00 88.94 106 GLU A CA 1
ATOM 894 C C . GLU A 1 106 ? -50.915 -7.381 74.383 1.00 88.94 106 GLU A C 1
ATOM 896 O O . GLU A 1 106 ? -50.097 -7.156 73.493 1.00 88.94 106 GLU A O 1
ATOM 901 N N . ARG A 1 107 ? -51.400 -8.616 74.578 1.00 86.75 107 ARG A N 1
ATOM 902 C CA . ARG A 1 107 ? -51.053 -9.751 73.709 1.00 86.75 107 ARG A CA 1
ATOM 903 C C . ARG A 1 107 ? -51.497 -9.542 72.258 1.00 86.75 107 ARG A C 1
ATOM 905 O O . ARG A 1 107 ? -50.728 -9.815 71.340 1.00 86.75 107 ARG A O 1
ATOM 912 N N . VAL A 1 108 ? -52.712 -9.034 72.029 1.00 87.88 108 VAL A N 1
ATOM 913 C CA . VAL A 1 108 ? -53.195 -8.713 70.671 1.00 87.88 108 VAL A CA 1
ATOM 914 C C . VAL A 1 108 ? -52.323 -7.636 70.018 1.00 87.88 108 VAL A C 1
ATOM 916 O O . VAL A 1 108 ? -51.954 -7.772 68.851 1.00 87.88 108 VAL A O 1
ATOM 919 N N . ARG A 1 109 ? -51.951 -6.589 70.767 1.00 89.12 109 ARG A N 1
ATOM 920 C CA . ARG A 1 109 ? -51.052 -5.528 70.280 1.00 89.12 109 ARG A CA 1
ATOM 921 C C . ARG A 1 109 ? -49.685 -6.076 69.891 1.00 89.12 109 ARG A C 1
ATOM 923 O O . ARG A 1 109 ? -49.205 -5.777 68.802 1.00 89.12 109 ARG A O 1
ATOM 930 N N . LEU A 1 110 ? -49.094 -6.909 70.744 1.00 86.62 110 LEU A N 1
ATOM 931 C CA . LEU A 1 110 ? -47.802 -7.525 70.473 1.00 86.62 110 LEU A CA 1
ATOM 932 C C . LEU A 1 110 ? -47.837 -8.410 69.219 1.00 86.62 110 LEU A C 1
ATOM 934 O O . LEU A 1 110 ? -46.929 -8.329 68.397 1.00 86.62 110 LEU A O 1
ATOM 938 N N . ASN A 1 111 ? -48.880 -9.227 69.045 1.00 85.50 111 ASN A N 1
ATOM 939 C CA . ASN A 1 111 ? -49.021 -10.079 67.860 1.00 85.50 111 ASN A CA 1
ATOM 940 C C . ASN A 1 111 ? -49.055 -9.258 66.568 1.00 85.50 111 ASN A C 1
ATOM 942 O O . ASN A 1 111 ? -48.371 -9.610 65.612 1.00 85.50 111 ASN A O 1
ATOM 946 N N . LYS A 1 112 ? -49.787 -8.137 66.564 1.00 89.06 112 LYS A N 1
ATOM 947 C CA . LYS A 1 112 ? -49.820 -7.225 65.417 1.00 89.06 112 LYS A CA 1
ATOM 948 C C . LYS A 1 112 ? -48.434 -6.649 65.107 1.00 89.06 112 LYS A C 1
ATOM 950 O O . LYS A 1 112 ? -48.021 -6.639 63.955 1.00 89.06 112 LYS A O 1
ATOM 955 N N . VAL A 1 113 ? -47.694 -6.224 66.133 1.00 87.81 113 VAL A N 1
ATOM 956 C CA . VAL A 1 113 ? -46.320 -5.717 65.969 1.00 87.81 113 VAL A CA 1
ATOM 957 C C . VAL A 1 113 ? -45.377 -6.804 65.438 1.00 87.81 113 VAL A C 1
ATOM 959 O O . VAL A 1 113 ? -44.522 -6.520 64.602 1.00 87.81 113 VAL A O 1
ATOM 962 N N . LYS A 1 114 ? -45.520 -8.056 65.891 1.00 86.12 114 LYS A N 1
ATOM 963 C CA . LYS A 1 114 ? -44.739 -9.191 65.371 1.00 86.12 114 LYS A CA 1
ATOM 964 C C . LYS A 1 114 ? -45.047 -9.459 63.899 1.00 86.12 114 LYS A C 1
ATOM 966 O O . LYS A 1 114 ? -44.118 -9.590 63.112 1.00 86.12 114 LYS A O 1
ATOM 971 N N . GLU A 1 115 ? -46.323 -9.464 63.524 1.00 88.19 115 GLU A N 1
ATOM 972 C CA . GLU A 1 115 ? -46.754 -9.634 62.133 1.00 88.19 115 GLU A CA 1
ATOM 973 C C . GLU A 1 115 ? -46.192 -8.528 61.225 1.00 88.19 115 GLU A C 1
ATOM 975 O O . GLU A 1 115 ? -45.602 -8.823 60.185 1.00 88.19 115 GLU A O 1
ATOM 980 N N . GLU A 1 116 ? -46.296 -7.262 61.645 1.00 89.50 116 GLU A N 1
ATOM 981 C CA . GLU A 1 116 ? -45.714 -6.119 60.929 1.00 89.50 116 GLU A CA 1
ATOM 982 C C . GLU A 1 116 ? -44.187 -6.251 60.797 1.00 89.50 116 GLU A C 1
ATOM 984 O O . GLU A 1 116 ? -43.638 -6.029 59.716 1.00 89.50 116 GLU A O 1
ATOM 989 N N . ASN A 1 117 ? -43.496 -6.686 61.855 1.00 88.31 117 ASN A N 1
ATOM 990 C CA . ASN A 1 117 ? -42.055 -6.940 61.820 1.00 88.31 117 ASN A CA 1
ATOM 991 C C . ASN A 1 117 ? -41.673 -8.099 60.891 1.00 88.31 117 ASN A C 1
ATOM 993 O O . ASN A 1 117 ? -40.647 -8.022 60.218 1.00 88.31 117 ASN A O 1
ATOM 997 N N . ASP A 1 118 ? -42.466 -9.166 60.824 1.00 89.38 118 ASP A N 1
ATOM 998 C CA . ASP A 1 118 ? -42.200 -10.301 59.938 1.00 89.38 118 ASP A CA 1
ATOM 999 C C . ASP A 1 118 ? -42.459 -9.952 58.468 1.00 89.38 118 ASP A C 1
ATOM 1001 O O . ASP A 1 118 ? -41.732 -10.409 57.581 1.00 89.38 118 ASP A O 1
ATOM 1005 N N . ILE A 1 119 ? -43.464 -9.114 58.191 1.00 94.88 119 ILE A N 1
ATOM 1006 C CA . ILE A 1 119 ? -43.668 -8.513 56.866 1.00 94.88 119 ILE A CA 1
ATOM 1007 C C . ILE A 1 119 ? -42.462 -7.642 56.507 1.00 94.88 119 ILE A C 1
ATOM 1009 O O . ILE A 1 119 ? -41.895 -7.792 55.424 1.00 94.88 119 ILE A O 1
ATOM 1013 N N . LEU A 1 120 ? -42.030 -6.778 57.428 1.00 94.69 120 LEU A N 1
ATOM 1014 C CA . LEU A 1 120 ? -40.892 -5.888 57.222 1.00 94.69 120 LEU A CA 1
ATOM 1015 C C . LEU A 1 120 ? -39.594 -6.667 56.966 1.00 94.69 120 LEU A C 1
ATOM 1017 O O . LEU A 1 120 ? -38.875 -6.357 56.021 1.00 94.69 120 LEU A O 1
ATOM 1021 N N . LYS A 1 121 ? -39.309 -7.716 57.748 1.00 94.38 121 LYS A N 1
ATOM 1022 C CA . LYS A 1 121 ? -38.141 -8.591 57.549 1.00 94.38 121 LYS A CA 1
ATOM 1023 C C . LYS A 1 121 ? -38.137 -9.231 56.162 1.00 94.38 121 LYS A C 1
ATOM 1025 O O . LYS A 1 121 ? -37.090 -9.263 55.518 1.00 94.38 121 LYS A O 1
ATOM 1030 N N . ARG A 1 122 ? -39.293 -9.711 55.691 1.00 95.75 122 ARG A N 1
ATOM 1031 C CA . ARG A 1 122 ? -39.431 -10.280 54.340 1.00 95.75 122 ARG A CA 1
ATOM 1032 C C . ARG A 1 122 ? -39.184 -9.232 53.259 1.00 95.75 122 ARG A C 1
ATOM 1034 O O . ARG A 1 122 ? -38.347 -9.463 52.394 1.00 95.75 122 ARG A O 1
ATOM 1041 N N . ALA A 1 123 ? -39.820 -8.064 53.361 1.00 96.12 123 ALA A N 1
ATOM 1042 C CA . ALA A 1 123 ? -39.642 -6.972 52.402 1.00 96.12 123 ALA A CA 1
ATOM 1043 C C . ALA A 1 123 ? -38.182 -6.482 52.333 1.00 96.12 123 ALA A C 1
ATOM 1045 O O . ALA A 1 123 ? -37.655 -6.216 51.251 1.00 96.12 123 ALA A O 1
ATOM 1046 N N . ILE A 1 124 ? -37.503 -6.403 53.483 1.00 96.81 124 ILE A N 1
ATOM 1047 C CA . ILE A 1 124 ? -36.075 -6.076 53.557 1.00 96.81 124 ILE A CA 1
ATOM 1048 C C . ILE A 1 124 ? -35.239 -7.171 52.884 1.00 96.81 124 ILE A C 1
ATOM 1050 O O . ILE A 1 124 ? -34.370 -6.849 52.078 1.00 96.81 124 ILE A O 1
ATOM 1054 N N . GLY A 1 125 ? -35.508 -8.448 53.168 1.00 96.12 125 GLY A N 1
ATOM 1055 C CA . GLY A 1 125 ? -34.800 -9.570 52.544 1.00 96.12 125 GLY A CA 1
ATOM 1056 C C . GLY A 1 125 ? -34.933 -9.585 51.018 1.00 96.12 125 GLY A C 1
ATOM 1057 O O . GLY A 1 125 ? -33.934 -9.721 50.312 1.00 96.12 125 GLY A O 1
ATOM 1058 N N . GLU A 1 126 ? -36.144 -9.365 50.503 1.00 96.75 126 GLU A N 1
ATOM 1059 C CA . GLU A 1 126 ? -36.404 -9.240 49.064 1.00 96.75 126 GLU A CA 1
ATOM 1060 C C . GLU A 1 126 ? -35.642 -8.054 48.460 1.00 96.75 126 GLU A C 1
ATOM 1062 O O . GLU A 1 126 ? -34.956 -8.214 47.449 1.00 96.75 126 GLU A O 1
ATOM 1067 N N . SER A 1 127 ? -35.678 -6.893 49.120 1.00 96.44 127 SER A N 1
ATOM 1068 C CA . SER A 1 127 ? -34.954 -5.696 48.677 1.00 96.44 127 SER A CA 1
ATOM 1069 C C . SER A 1 127 ? -33.441 -5.928 48.622 1.00 96.44 127 SER A C 1
ATOM 1071 O O . SER A 1 127 ? -32.805 -5.568 47.635 1.00 96.44 127 SER A O 1
ATOM 1073 N N . PHE A 1 128 ? -32.859 -6.580 49.635 1.00 96.94 128 PHE A N 1
ATOM 1074 C CA . PHE A 1 128 ? -31.441 -6.952 49.626 1.00 96.94 128 PHE A CA 1
ATOM 1075 C C . PHE A 1 128 ? -31.112 -7.900 48.473 1.00 96.94 128 PHE A C 1
ATOM 1077 O O . PHE A 1 128 ? -30.143 -7.659 47.759 1.00 96.94 128 PHE A O 1
ATOM 1084 N N . SER A 1 129 ? -31.934 -8.929 48.245 1.00 96.19 129 SER A N 1
ATOM 1085 C CA . SER A 1 129 ? -31.715 -9.872 47.141 1.00 96.19 129 SER A CA 1
ATOM 1086 C C . SER A 1 129 ? -31.744 -9.187 45.770 1.00 96.19 129 SER A C 1
ATOM 1088 O O . SER A 1 129 ? -30.939 -9.509 44.895 1.00 96.19 129 SER A O 1
ATOM 1090 N N . LEU A 1 130 ? -32.626 -8.196 45.600 1.00 96.94 130 LEU A N 1
ATOM 1091 C CA . LEU A 1 130 ? -32.721 -7.392 44.386 1.00 96.94 130 LEU A CA 1
ATOM 1092 C C . LEU A 1 130 ? -31.473 -6.517 44.202 1.00 96.94 130 LEU A C 1
ATOM 1094 O O . LEU A 1 130 ? -30.906 -6.476 43.113 1.00 96.94 130 LEU A O 1
ATOM 1098 N N . VAL A 1 131 ? -31.020 -5.851 45.269 1.00 97.00 131 VAL A N 1
ATOM 1099 C CA . VAL A 1 131 ? -29.798 -5.032 45.246 1.00 97.00 131 VAL A CA 1
ATOM 1100 C C . VAL A 1 131 ? -28.578 -5.883 44.898 1.00 97.00 131 VAL A C 1
ATOM 1102 O O . VAL A 1 131 ? -27.783 -5.471 44.058 1.00 97.00 131 VAL A O 1
ATOM 1105 N N . THR A 1 132 ? -28.440 -7.077 45.480 1.00 96.31 132 THR A N 1
ATOM 1106 C CA . THR A 1 132 ? -27.337 -7.993 45.161 1.00 96.31 132 THR A CA 1
ATOM 1107 C C . THR A 1 132 ? -27.345 -8.392 43.688 1.00 96.31 132 THR A C 1
ATOM 1109 O O . THR A 1 132 ? -26.307 -8.289 43.042 1.00 96.31 132 THR A O 1
ATOM 1112 N N . ARG A 1 133 ? -28.507 -8.758 43.128 1.00 96.75 133 ARG A N 1
ATOM 1113 C CA . ARG A 1 133 ? -28.617 -9.104 41.703 1.00 96.75 133 ARG A CA 1
ATOM 1114 C C . ARG A 1 133 ? -28.221 -7.938 40.797 1.00 96.75 133 ARG A C 1
ATOM 1116 O O . ARG A 1 133 ? -27.428 -8.122 39.884 1.00 96.75 133 ARG A O 1
ATOM 1123 N N . ASN A 1 134 ? -28.714 -6.734 41.082 1.00 95.88 134 ASN A N 1
ATOM 1124 C CA . ASN A 1 134 ? -28.379 -5.551 40.284 1.00 95.88 134 ASN A CA 1
ATOM 1125 C C . ASN A 1 134 ? -26.876 -5.219 40.346 1.00 95.88 134 ASN A C 1
ATOM 1127 O O . ASN A 1 134 ? -26.305 -4.757 39.361 1.00 95.88 134 ASN A O 1
ATOM 1131 N N . LEU A 1 135 ? -26.223 -5.452 41.491 1.00 96.81 135 LEU A N 1
ATOM 1132 C CA . LEU A 1 135 ? -24.773 -5.284 41.627 1.00 96.81 135 LEU A CA 1
ATOM 1133 C C . LEU A 1 135 ? -23.996 -6.337 40.825 1.00 96.81 135 LEU A C 1
ATOM 1135 O O . LEU A 1 135 ? -23.001 -5.995 40.190 1.00 96.81 135 LEU A O 1
ATOM 1139 N N . GLU A 1 136 ? -24.445 -7.593 40.825 1.00 96.25 136 GLU A N 1
ATOM 1140 C CA . GLU A 1 136 ? -23.853 -8.660 40.007 1.00 96.25 136 GLU A CA 1
ATOM 1141 C C . GLU A 1 136 ? -23.980 -8.361 38.507 1.00 96.25 136 GLU A C 1
ATOM 1143 O O . GLU A 1 136 ? -22.993 -8.465 37.777 1.00 96.25 136 GLU A O 1
ATOM 1148 N N . GLU A 1 137 ? -25.157 -7.912 38.060 1.00 96.56 137 GLU A N 1
ATOM 1149 C CA . GLU A 1 137 ? -25.385 -7.474 36.678 1.00 96.56 137 GLU A CA 1
ATOM 1150 C C . GLU A 1 137 ? -24.484 -6.286 36.304 1.00 96.56 137 GLU A C 1
ATOM 1152 O O . GLU A 1 137 ? -23.901 -6.272 35.219 1.00 96.56 137 GLU A O 1
ATOM 1157 N N . GLY A 1 138 ? -24.307 -5.321 37.216 1.00 95.19 138 GLY A N 1
ATOM 1158 C CA . GLY A 1 138 ? -23.384 -4.197 37.035 1.00 95.19 138 GLY A CA 1
ATOM 1159 C C . GLY A 1 138 ? -21.930 -4.642 36.849 1.00 95.19 138 GLY A C 1
ATOM 1160 O O . GLY A 1 138 ? -21.264 -4.196 35.917 1.00 95.19 138 GLY A O 1
ATOM 1161 N N . LEU A 1 139 ? -21.457 -5.586 37.670 1.00 96.62 139 LEU A N 1
ATOM 1162 C CA . LEU A 1 139 ? -20.108 -6.156 37.556 1.00 96.62 139 LEU A CA 1
ATOM 1163 C C . LEU A 1 139 ? -19.898 -6.931 36.247 1.00 96.62 139 LEU A C 1
ATOM 1165 O O . LEU A 1 139 ? -18.794 -6.942 35.700 1.00 96.62 139 LEU A O 1
ATOM 1169 N N . GLU A 1 140 ? -20.927 -7.615 35.743 1.00 96.69 140 GLU A N 1
ATOM 1170 C CA . GLU A 1 140 ? -20.853 -8.282 34.440 1.00 96.69 140 GLU A CA 1
ATOM 1171 C C . GLU A 1 140 ? -20.801 -7.265 33.292 1.00 96.69 140 GLU A C 1
ATOM 1173 O O . GLU A 1 140 ? -20.060 -7.458 32.323 1.00 96.69 140 GLU A O 1
ATOM 1178 N N . LEU A 1 141 ? -21.540 -6.159 33.417 1.00 96.94 141 LEU A N 1
ATOM 1179 C CA . LEU A 1 141 ? -21.485 -5.049 32.471 1.00 96.94 141 LEU A CA 1
ATOM 1180 C C . LEU A 1 141 ? -20.076 -4.446 32.396 1.00 96.94 141 LEU A C 1
ATOM 1182 O O . LEU A 1 141 ? -19.561 -4.253 31.297 1.00 96.94 141 LEU A O 1
ATOM 1186 N N . ASP A 1 142 ? -19.430 -4.222 33.543 1.00 96.44 142 ASP A N 1
ATOM 1187 C CA . ASP A 1 142 ? -18.067 -3.679 33.612 1.00 96.44 142 ASP A CA 1
ATOM 1188 C C . ASP A 1 142 ? -17.047 -4.578 32.897 1.00 96.44 142 ASP A C 1
ATOM 1190 O O . ASP A 1 142 ? -16.172 -4.087 32.181 1.00 96.44 142 ASP A O 1
ATOM 1194 N N . LYS A 1 143 ? -17.187 -5.908 33.008 1.00 96.75 143 LYS A N 1
ATOM 1195 C CA . LYS A 1 143 ? -16.336 -6.854 32.263 1.00 96.75 143 LYS A CA 1
ATOM 1196 C C . LYS A 1 143 ? -16.513 -6.710 30.753 1.00 96.75 143 LYS A C 1
ATOM 1198 O O . LYS A 1 143 ? -15.522 -6.655 30.029 1.00 96.75 143 LYS A O 1
ATOM 1203 N N . LYS A 1 144 ? -17.760 -6.606 30.282 1.00 97.50 144 LYS A N 1
ATOM 1204 C CA . LYS A 1 144 ? -18.065 -6.407 28.854 1.00 97.50 144 LYS A CA 1
ATOM 1205 C C . LYS A 1 144 ? -17.523 -5.071 28.344 1.00 97.50 144 LYS A C 1
ATOM 1207 O O . LYS A 1 144 ? -17.033 -5.004 27.221 1.00 97.50 144 LYS A O 1
ATOM 1212 N N . ILE A 1 145 ? -17.575 -4.018 29.161 1.00 97.62 145 ILE A N 1
ATOM 1213 C CA . ILE A 1 145 ? -16.990 -2.712 28.824 1.00 97.62 145 ILE A CA 1
ATOM 1214 C C . ILE A 1 145 ? -15.473 -2.831 28.624 1.00 97.62 145 ILE A C 1
ATOM 1216 O O . ILE A 1 145 ? -14.947 -2.284 27.654 1.00 97.62 145 ILE A O 1
ATOM 1220 N N . GLU A 1 146 ? -14.770 -3.571 29.485 1.00 97.19 146 GLU A N 1
ATOM 1221 C CA . GLU A 1 146 ? -13.319 -3.750 29.353 1.00 97.19 146 GLU A CA 1
ATOM 1222 C C . GLU A 1 146 ? -12.944 -4.598 28.124 1.00 97.19 146 GLU A C 1
ATOM 1224 O O . GLU A 1 146 ? -11.967 -4.299 27.437 1.00 97.19 146 GLU A O 1
ATOM 1229 N N . GLU A 1 147 ? -13.739 -5.616 27.785 1.00 97.69 147 GLU A N 1
ATOM 1230 C CA . GLU A 1 147 ? -13.579 -6.369 26.532 1.00 97.69 147 GLU A CA 1
ATOM 1231 C C . GLU A 1 147 ? -13.727 -5.457 25.305 1.00 97.69 147 GLU A C 1
ATOM 1233 O O . GLU A 1 147 ? -12.830 -5.411 24.461 1.00 97.69 147 GLU A O 1
ATOM 1238 N N . ILE A 1 148 ? -14.794 -4.650 25.253 1.00 98.06 148 ILE A N 1
ATOM 1239 C CA . ILE A 1 148 ? -15.030 -3.689 24.163 1.00 98.06 148 ILE A CA 1
ATOM 1240 C C . ILE A 1 148 ? -13.873 -2.691 24.047 1.00 98.06 148 ILE A C 1
ATOM 1242 O O . ILE A 1 148 ? -13.437 -2.362 22.944 1.00 98.06 148 ILE A O 1
ATOM 1246 N N . LYS A 1 149 ? -13.345 -2.208 25.173 1.00 98.31 149 LYS A N 1
ATOM 1247 C CA . LYS A 1 149 ? -12.207 -1.285 25.189 1.00 98.31 149 LYS A CA 1
ATOM 1248 C C . LYS A 1 149 ? -10.952 -1.916 24.579 1.00 98.31 149 LYS A C 1
ATOM 1250 O O . LYS A 1 149 ? -10.300 -1.285 23.748 1.00 98.31 149 LYS A O 1
ATOM 1255 N N . ASN A 1 150 ? -10.653 -3.167 24.928 1.00 97.62 150 ASN A N 1
ATOM 1256 C CA . ASN A 1 150 ? -9.532 -3.907 24.344 1.00 97.62 150 ASN A CA 1
ATOM 1257 C C . ASN A 1 150 ? -9.703 -4.119 22.831 1.00 97.62 150 ASN A C 1
ATOM 1259 O O . ASN A 1 150 ? -8.727 -4.039 22.078 1.00 97.62 150 ASN A O 1
ATOM 1263 N N . ASP A 1 151 ? -10.930 -4.361 22.370 1.00 98.31 151 ASP A N 1
ATOM 1264 C CA . ASP A 1 151 ? -11.231 -4.494 20.943 1.00 98.31 151 ASP A CA 1
ATOM 1265 C C . ASP A 1 151 ? -11.064 -3.168 20.194 1.00 98.31 151 ASP A C 1
ATOM 1267 O O . ASP A 1 151 ? -10.474 -3.151 19.113 1.00 98.31 151 ASP A O 1
ATOM 1271 N N . ILE A 1 152 ? -11.480 -2.044 20.788 1.00 98.19 152 ILE A N 1
ATOM 1272 C CA . ILE A 1 152 ? -11.246 -0.699 20.238 1.00 98.19 152 ILE A CA 1
ATOM 1273 C C . ILE A 1 152 ? -9.744 -0.417 20.105 1.00 98.19 152 ILE A C 1
ATOM 1275 O O . ILE A 1 152 ? -9.293 0.077 19.071 1.00 98.19 152 ILE A O 1
ATOM 1279 N N . GLU A 1 153 ? -8.938 -0.752 21.114 1.00 97.75 153 GLU A N 1
ATOM 1280 C CA . GLU A 1 153 ? -7.480 -0.585 21.046 1.00 97.75 153 GLU A CA 1
ATOM 1281 C C . GLU A 1 153 ? -6.842 -1.454 19.956 1.00 97.75 153 GLU A C 1
ATOM 1283 O O . GLU A 1 153 ? -5.894 -1.035 19.283 1.00 97.75 153 GLU A O 1
ATOM 1288 N N . ARG A 1 154 ? -7.357 -2.670 19.757 1.00 97.94 154 ARG A N 1
ATOM 1289 C CA . ARG A 1 154 ? -6.917 -3.560 18.678 1.00 97.94 154 ARG A CA 1
ATOM 1290 C C . ARG A 1 154 ? -7.274 -2.974 17.311 1.00 97.94 154 ARG A C 1
ATOM 1292 O O . ARG A 1 154 ? -6.389 -2.833 16.474 1.00 97.94 154 ARG A O 1
ATOM 1299 N N . PHE A 1 155 ? -8.513 -2.522 17.143 1.00 97.94 155 PHE A N 1
ATOM 1300 C CA . PHE A 1 155 ? -8.990 -1.888 15.916 1.00 97.94 155 PHE A CA 1
ATOM 1301 C C . PHE A 1 155 ? -8.194 -0.624 15.555 1.00 97.94 155 PHE A C 1
ATOM 1303 O O . PHE A 1 155 ? -7.817 -0.434 14.401 1.00 97.94 155 PHE A O 1
ATOM 1310 N N . ASN A 1 156 ? -7.855 0.214 16.538 1.00 97.56 156 ASN A N 1
ATOM 1311 C CA . ASN A 1 156 ? -7.034 1.407 16.313 1.00 97.56 156 ASN A CA 1
ATOM 1312 C C . ASN A 1 156 ? -5.609 1.073 15.841 1.00 97.56 156 ASN A C 1
ATOM 1314 O O . ASN A 1 156 ? -5.043 1.806 15.030 1.00 97.56 156 ASN A O 1
ATOM 1318 N N . ARG A 1 157 ? -5.013 -0.030 16.317 1.00 97.31 157 ARG A N 1
ATOM 1319 C CA . ARG A 1 157 ? -3.706 -0.488 15.812 1.00 97.31 157 ARG A CA 1
ATOM 1320 C C . ARG A 1 157 ? -3.787 -0.896 14.346 1.00 97.31 157 ARG A C 1
ATOM 1322 O O . ARG A 1 157 ? -2.936 -0.471 13.568 1.00 97.31 157 ARG A O 1
ATOM 1329 N N . ASP A 1 158 ? -4.820 -1.647 13.979 1.00 97.75 158 ASP A N 1
ATOM 1330 C CA . ASP A 1 158 ? -5.036 -2.084 12.598 1.00 97.75 158 ASP A CA 1
ATOM 1331 C C . ASP A 1 158 ? -5.289 -0.887 11.665 1.00 97.75 158 ASP A C 1
ATOM 1333 O O . ASP A 1 158 ? -4.768 -0.844 10.549 1.00 97.75 158 ASP A O 1
ATOM 1337 N N . LEU A 1 159 ? -6.036 0.125 12.126 1.00 97.31 159 LEU A N 1
ATOM 1338 C CA . LEU A 1 159 ? -6.230 1.377 11.387 1.00 97.31 159 LEU A CA 1
ATOM 1339 C C . LEU A 1 159 ? -4.905 2.099 11.118 1.00 97.31 159 LEU A C 1
ATOM 1341 O O . LEU A 1 159 ? -4.638 2.457 9.973 1.00 97.31 159 LEU A O 1
ATOM 1345 N N . ASN A 1 160 ? -4.053 2.247 12.134 1.00 96.31 160 ASN A N 1
ATOM 1346 C CA . ASN A 1 160 ? -2.748 2.896 11.980 1.00 96.31 160 ASN A CA 1
ATOM 1347 C C . ASN A 1 160 ? -1.809 2.110 11.047 1.00 96.31 160 ASN A C 1
ATOM 1349 O O . ASN A 1 160 ? -0.992 2.699 10.339 1.00 96.31 160 ASN A O 1
ATOM 1353 N N . GLU A 1 161 ? -1.878 0.775 11.044 1.00 97.00 161 GLU A N 1
ATOM 1354 C CA . GLU A 1 161 ? -1.102 -0.035 10.099 1.00 97.00 161 GLU A CA 1
ATOM 1355 C C . GLU A 1 161 ? -1.601 0.154 8.662 1.00 97.00 161 GLU A C 1
ATOM 1357 O O . GLU A 1 161 ? -0.799 0.306 7.739 1.00 97.00 161 GLU A O 1
ATOM 1362 N N . ASN A 1 162 ? -2.919 0.193 8.466 1.00 95.94 162 ASN A N 1
ATOM 1363 C CA . ASN A 1 162 ? -3.507 0.439 7.154 1.00 95.94 162 ASN A CA 1
ATOM 1364 C C . ASN A 1 162 ? -3.207 1.849 6.631 1.00 95.94 162 ASN A C 1
ATOM 1366 O O . ASN A 1 162 ? -2.978 1.998 5.434 1.00 95.94 162 ASN A O 1
ATOM 1370 N N . GLU A 1 163 ? -3.147 2.859 7.499 1.00 96.62 163 GLU A N 1
ATOM 1371 C CA . GLU A 1 163 ? -2.724 4.215 7.129 1.00 96.62 163 GLU A CA 1
ATOM 1372 C C . GLU A 1 163 ? -1.295 4.222 6.564 1.00 96.62 163 GLU A C 1
ATOM 1374 O O . GLU A 1 163 ? -1.073 4.717 5.463 1.00 96.62 163 GLU A O 1
ATOM 1379 N N . LYS A 1 164 ? -0.344 3.545 7.222 1.00 95.44 164 LYS A N 1
ATOM 1380 C CA . LYS A 1 164 ? 1.028 3.404 6.693 1.00 95.44 164 LYS A CA 1
ATOM 1381 C C . LYS A 1 164 ? 1.072 2.709 5.334 1.00 95.44 164 LYS A C 1
ATOM 1383 O O . LYS A 1 164 ? 1.846 3.091 4.463 1.00 95.44 164 LYS A O 1
ATOM 1388 N N . ARG A 1 165 ? 0.231 1.690 5.131 1.00 95.88 165 ARG A N 1
ATOM 1389 C CA . ARG A 1 165 ? 0.128 1.016 3.828 1.00 95.88 165 ARG A CA 1
ATOM 1390 C C . ARG A 1 165 ? -0.391 1.960 2.741 1.00 95.88 165 ARG A C 1
ATOM 1392 O O . ARG A 1 165 ? 0.006 1.808 1.590 1.00 95.88 165 ARG A O 1
ATOM 1399 N N . LEU A 1 166 ? -1.268 2.909 3.075 1.00 95.19 166 LEU A N 1
ATOM 1400 C CA . LEU A 1 166 ? -1.738 3.923 2.125 1.00 95.19 166 LEU A CA 1
ATOM 1401 C C . LEU A 1 166 ? -0.609 4.875 1.709 1.00 95.19 166 LEU A C 1
ATOM 1403 O O . LEU A 1 166 ? -0.495 5.161 0.516 1.00 95.19 166 LEU A O 1
ATOM 1407 N N . ASP A 1 167 ? 0.260 5.275 2.640 1.00 94.81 167 ASP A N 1
ATOM 1408 C CA . ASP A 1 167 ? 1.455 6.072 2.322 1.00 94.81 167 ASP A CA 1
ATOM 1409 C C . ASP A 1 167 ? 2.394 5.317 1.362 1.00 94.81 167 ASP A C 1
ATOM 1411 O O . ASP A 1 167 ? 2.872 5.870 0.367 1.00 94.81 167 ASP A O 1
ATOM 1415 N N . ASP A 1 168 ? 2.610 4.018 1.598 1.00 95.75 168 ASP A N 1
ATOM 1416 C CA . ASP A 1 168 ? 3.401 3.171 0.696 1.00 95.75 168 ASP A CA 1
ATOM 1417 C C . ASP A 1 168 ? 2.775 3.090 -0.709 1.00 95.75 168 ASP A C 1
ATOM 1419 O O . ASP A 1 168 ? 3.487 3.161 -1.717 1.00 95.75 168 ASP A O 1
ATOM 1423 N N . PHE A 1 169 ? 1.442 3.000 -0.808 1.00 95.25 169 PHE A N 1
ATOM 1424 C CA . PHE A 1 169 ? 0.740 3.041 -2.096 1.00 95.25 169 PHE A CA 1
ATOM 1425 C C . PHE A 1 169 ? 0.934 4.373 -2.835 1.00 95.25 169 PHE A C 1
ATOM 1427 O O . PHE A 1 169 ? 1.030 4.376 -4.067 1.00 95.25 169 PHE A O 1
ATOM 1434 N N . GLU A 1 170 ? 1.007 5.499 -2.125 1.00 95.44 170 GLU A N 1
ATOM 1435 C CA . GLU A 1 170 ? 1.257 6.809 -2.733 1.00 95.44 170 GLU A CA 1
ATOM 1436 C C . GLU A 1 170 ? 2.689 6.930 -3.279 1.00 95.44 170 GLU A C 1
ATOM 1438 O O . GLU A 1 170 ? 2.894 7.412 -4.403 1.00 95.44 170 GLU A O 1
ATOM 1443 N N . ASN A 1 171 ? 3.673 6.399 -2.549 1.00 95.25 171 ASN A N 1
ATOM 1444 C CA . ASN A 1 171 ? 5.054 6.304 -3.026 1.00 95.25 171 ASN A CA 1
ATOM 1445 C C . ASN A 1 171 ? 5.147 5.433 -4.288 1.00 95.25 171 ASN A C 1
ATOM 1447 O O . ASN A 1 171 ? 5.682 5.872 -5.308 1.00 95.25 171 ASN A O 1
ATOM 1451 N N . ILE A 1 172 ? 4.517 4.252 -4.275 1.00 96.81 172 ILE A N 1
ATOM 1452 C CA . ILE A 1 172 ? 4.453 3.353 -5.439 1.00 96.81 172 ILE A CA 1
ATOM 1453 C C . ILE A 1 172 ? 3.807 4.050 -6.643 1.00 96.81 172 ILE A C 1
ATOM 1455 O O . ILE A 1 172 ? 4.283 3.922 -7.772 1.00 96.81 172 ILE A O 1
ATOM 1459 N N . LYS A 1 173 ? 2.735 4.821 -6.435 1.00 96.94 173 LYS A N 1
ATOM 1460 C CA . LYS A 1 173 ? 2.082 5.589 -7.507 1.00 96.94 173 LYS A CA 1
ATOM 1461 C C . LYS A 1 173 ? 3.031 6.613 -8.134 1.00 96.94 173 LYS A C 1
ATOM 1463 O O . LYS A 1 173 ? 3.013 6.808 -9.352 1.00 96.94 173 LYS A O 1
ATOM 1468 N N . THR A 1 174 ? 3.859 7.255 -7.317 1.00 95.94 174 THR A N 1
ATOM 1469 C CA . THR A 1 174 ? 4.879 8.199 -7.785 1.00 95.94 174 THR A CA 1
ATOM 1470 C C . THR A 1 174 ? 5.962 7.483 -8.595 1.00 95.94 174 THR A C 1
ATOM 1472 O O . THR A 1 174 ? 6.312 7.940 -9.686 1.00 95.94 174 THR A O 1
ATOM 1475 N N . ASP A 1 175 ? 6.415 6.316 -8.139 1.00 96.69 175 ASP A N 1
ATOM 1476 C CA . ASP A 1 175 ? 7.377 5.485 -8.869 1.00 96.69 175 ASP A CA 1
ATOM 1477 C C . ASP A 1 175 ? 6.830 5.014 -10.221 1.00 96.69 175 ASP A C 1
ATOM 1479 O O . ASP A 1 175 ? 7.524 5.110 -11.235 1.00 96.69 175 ASP A O 1
ATOM 1483 N N . PHE A 1 176 ? 5.562 4.596 -10.284 1.00 96.75 176 PHE A N 1
ATOM 1484 C CA . PHE A 1 176 ? 4.902 4.240 -11.544 1.00 96.75 176 PHE A CA 1
ATOM 1485 C C . PHE A 1 176 ? 4.903 5.394 -12.549 1.00 96.75 176 PHE A C 1
ATOM 1487 O O . PHE A 1 176 ? 5.185 5.183 -13.730 1.00 96.75 176 PHE A O 1
ATOM 1494 N N . LYS A 1 177 ? 4.647 6.622 -12.086 1.00 96.44 177 LYS A N 1
ATOM 1495 C CA . LYS A 1 177 ? 4.692 7.815 -12.940 1.00 96.44 177 LYS A CA 1
ATOM 1496 C C . LYS A 1 177 ? 6.101 8.068 -13.484 1.00 96.44 177 LYS A C 1
ATOM 1498 O O . LYS A 1 177 ? 6.261 8.396 -14.658 1.00 96.44 177 LYS A O 1
ATOM 1503 N N . ASN A 1 178 ? 7.130 7.880 -12.658 1.00 96.81 178 ASN A N 1
ATOM 1504 C CA . ASN A 1 178 ? 8.523 8.009 -13.092 1.00 96.81 178 ASN A CA 1
ATOM 1505 C C . ASN A 1 178 ? 8.906 6.921 -14.111 1.00 96.81 178 ASN A C 1
ATOM 1507 O O . ASN A 1 178 ? 9.594 7.207 -15.094 1.00 96.81 178 ASN A O 1
ATOM 1511 N N . ILE A 1 179 ? 8.432 5.686 -13.916 1.00 97.56 179 ILE A N 1
ATOM 1512 C CA . ILE A 1 179 ? 8.620 4.581 -14.868 1.00 97.56 179 ILE A CA 1
ATOM 1513 C C . ILE A 1 179 ? 7.962 4.903 -16.214 1.00 97.56 179 ILE A C 1
ATOM 1515 O O . ILE A 1 179 ? 8.592 4.699 -17.249 1.00 97.56 179 ILE A O 1
ATOM 1519 N N . GLU A 1 180 ? 6.742 5.443 -16.222 1.00 97.12 180 GLU A N 1
ATOM 1520 C CA . GLU A 1 180 ? 6.033 5.828 -17.450 1.00 97.12 180 GLU A CA 1
ATOM 1521 C C . GLU A 1 180 ? 6.822 6.868 -18.263 1.00 97.12 180 GLU A C 1
ATOM 1523 O O . GLU A 1 180 ? 7.035 6.696 -19.468 1.00 97.12 180 GLU A O 1
ATOM 1528 N N . VAL A 1 181 ? 7.343 7.903 -17.594 1.00 97.00 181 VAL A N 1
ATOM 1529 C CA . VAL A 1 181 ? 8.199 8.922 -18.225 1.00 97.00 181 VAL A CA 1
ATOM 1530 C C . VAL A 1 181 ? 9.470 8.293 -18.803 1.00 97.00 181 VAL A C 1
ATOM 1532 O O . VAL A 1 181 ? 9.802 8.522 -19.970 1.00 97.00 181 VAL A O 1
ATOM 1535 N N . ASN A 1 182 ? 10.161 7.452 -18.028 1.00 97.62 182 ASN A N 1
ATOM 1536 C CA . ASN A 1 182 ? 11.373 6.767 -18.481 1.00 97.62 182 ASN A CA 1
ATOM 1537 C C . ASN A 1 182 ? 11.103 5.826 -19.662 1.00 97.62 182 ASN A C 1
ATOM 1539 O O . ASN A 1 182 ? 11.933 5.721 -20.566 1.00 97.62 182 ASN A O 1
ATOM 1543 N N . MET A 1 183 ? 9.940 5.176 -19.700 1.00 96.94 183 MET A N 1
ATOM 1544 C CA . MET A 1 183 ? 9.533 4.316 -20.808 1.00 96.94 183 MET A CA 1
ATOM 1545 C C . MET A 1 183 ? 9.303 5.120 -22.094 1.00 96.94 183 MET A C 1
ATOM 1547 O O . MET A 1 183 ? 9.682 4.668 -23.178 1.00 96.94 183 MET A O 1
ATOM 1551 N N . GLY A 1 184 ? 8.763 6.339 -21.978 1.00 96.81 184 GLY A N 1
ATOM 1552 C CA . GLY A 1 184 ? 8.672 7.295 -23.083 1.00 96.81 184 GLY A CA 1
ATOM 1553 C C . GLY A 1 184 ? 10.046 7.664 -23.653 1.00 96.81 184 GLY A C 1
ATOM 1554 O O . GLY A 1 184 ? 10.272 7.524 -24.857 1.00 96.81 184 GLY A O 1
ATOM 1555 N N . ILE A 1 185 ? 10.991 8.038 -22.784 1.00 97.25 185 ILE A N 1
ATOM 1556 C CA . ILE A 1 185 ? 12.377 8.365 -23.172 1.00 97.25 185 ILE A CA 1
ATOM 1557 C C . ILE A 1 185 ? 13.071 7.148 -23.803 1.00 97.25 185 ILE A C 1
ATOM 1559 O O . ILE A 1 185 ? 13.765 7.261 -24.816 1.00 97.25 185 ILE A O 1
ATOM 1563 N N . PHE A 1 186 ? 12.875 5.957 -23.233 1.00 97.38 186 PHE A N 1
ATOM 1564 C CA . PHE A 1 186 ? 13.448 4.721 -23.759 1.00 97.38 186 PHE A CA 1
ATOM 1565 C C . PHE A 1 186 ? 12.929 4.409 -25.168 1.00 97.38 186 PHE A C 1
ATOM 1567 O O . PHE A 1 186 ? 13.718 4.079 -26.054 1.00 97.38 186 PHE A O 1
ATOM 1574 N N . LYS A 1 187 ? 11.625 4.590 -25.411 1.00 97.75 187 LYS A N 1
ATOM 1575 C CA . LYS A 1 187 ? 11.016 4.429 -26.738 1.00 97.75 187 LYS A CA 1
ATOM 1576 C C . LYS A 1 187 ? 11.591 5.412 -27.760 1.00 97.75 187 LYS A C 1
ATOM 1578 O O . LYS A 1 187 ? 11.870 5.020 -28.892 1.00 97.75 187 LYS A O 1
ATOM 1583 N N . GLU A 1 188 ? 11.808 6.667 -27.374 1.00 97.31 188 GLU A N 1
ATOM 1584 C CA . GLU A 1 188 ? 12.438 7.662 -28.249 1.00 97.31 188 GLU A CA 1
ATOM 1585 C C . GLU A 1 188 ? 13.879 7.269 -28.611 1.00 97.31 188 GLU A C 1
ATOM 1587 O O . GLU A 1 188 ? 14.266 7.301 -29.783 1.00 97.31 188 GLU A O 1
ATOM 1592 N N . ASN A 1 189 ? 14.660 6.815 -27.626 1.00 97.44 189 ASN A N 1
ATOM 1593 C CA . ASN A 1 189 ? 16.023 6.335 -27.848 1.00 97.44 189 ASN A CA 1
ATOM 1594 C C . ASN A 1 189 ? 16.072 5.106 -28.768 1.00 97.44 189 ASN A C 1
ATOM 1596 O O . ASN A 1 189 ? 16.962 5.024 -29.618 1.00 97.44 189 ASN A O 1
ATOM 1600 N N . LEU A 1 190 ? 15.116 4.178 -28.646 1.00 96.81 190 LEU A N 1
ATOM 1601 C CA . LEU A 1 190 ? 14.992 3.039 -29.559 1.00 96.81 190 LEU A CA 1
ATOM 1602 C C . LEU A 1 190 ? 14.741 3.496 -30.998 1.00 96.81 190 LEU A C 1
ATOM 1604 O O . LEU A 1 190 ? 15.479 3.085 -31.891 1.00 96.81 190 LEU A O 1
ATOM 1608 N N . ASN A 1 191 ? 13.786 4.406 -31.215 1.00 97.12 191 ASN A N 1
ATOM 1609 C CA . ASN A 1 191 ? 13.505 4.948 -32.548 1.00 97.12 191 ASN A CA 1
ATOM 1610 C C . ASN A 1 191 ? 14.737 5.649 -33.142 1.00 97.12 191 ASN A C 1
ATOM 1612 O O . ASN A 1 191 ? 15.081 5.455 -34.309 1.00 97.12 191 ASN A O 1
ATOM 1616 N N . LYS A 1 192 ? 15.452 6.440 -32.333 1.00 97.56 192 LYS A N 1
ATOM 1617 C CA . LYS A 1 192 ? 16.684 7.115 -32.763 1.00 97.56 192 LYS A CA 1
ATOM 1618 C C . LYS A 1 192 ? 17.786 6.122 -33.139 1.00 97.56 192 LYS A C 1
ATOM 1620 O O . LYS A 1 192 ? 18.510 6.351 -34.108 1.00 97.56 192 LYS A O 1
ATOM 1625 N N . ASN A 1 193 ? 17.927 5.033 -32.388 1.00 96.06 193 ASN A N 1
ATOM 1626 C CA . ASN A 1 193 ? 18.901 3.986 -32.685 1.00 96.06 193 ASN A CA 1
ATOM 1627 C C . ASN A 1 193 ? 18.515 3.178 -33.931 1.00 96.06 193 ASN A C 1
ATOM 1629 O O . ASN A 1 193 ? 19.392 2.884 -34.737 1.00 96.06 193 ASN A O 1
ATOM 1633 N N . GLU A 1 194 ? 17.228 2.893 -34.146 1.00 97.25 194 GLU A N 1
ATOM 1634 C CA . GLU A 1 194 ? 16.738 2.248 -35.371 1.00 97.25 194 GLU A CA 1
ATOM 1635 C C . GLU A 1 194 ? 17.074 3.084 -36.617 1.00 97.25 194 GLU A C 1
ATOM 1637 O O . GLU A 1 194 ? 17.579 2.557 -37.609 1.00 97.25 194 GLU A O 1
ATOM 1642 N N . LEU A 1 195 ? 16.879 4.406 -36.551 1.00 96.69 195 LEU A N 1
ATOM 1643 C CA . LEU A 1 195 ? 17.248 5.317 -37.640 1.00 96.69 195 LEU A CA 1
ATOM 1644 C C . LEU A 1 195 ? 18.757 5.308 -37.921 1.00 96.69 195 LEU A C 1
ATOM 1646 O O . LEU A 1 195 ? 19.165 5.269 -39.081 1.00 96.69 195 LEU A O 1
ATOM 1650 N N . LYS A 1 196 ? 19.596 5.302 -36.877 1.00 96.38 196 LYS A N 1
ATOM 1651 C CA . LYS A 1 196 ? 21.058 5.195 -37.030 1.00 96.38 196 LYS A CA 1
ATOM 1652 C C . LYS A 1 196 ? 21.493 3.853 -37.621 1.00 96.38 196 LYS A C 1
ATOM 1654 O O . LYS A 1 196 ? 22.464 3.820 -38.376 1.00 96.38 196 LYS A O 1
ATOM 1659 N N . LEU A 1 197 ? 20.804 2.763 -37.279 1.00 96.38 197 LEU A N 1
ATOM 1660 C CA . LEU A 1 197 ? 21.060 1.444 -37.857 1.00 96.38 197 LEU A CA 1
ATOM 1661 C C . LEU A 1 197 ? 20.729 1.434 -39.350 1.00 96.38 197 LEU A C 1
ATOM 1663 O O . LEU A 1 197 ? 21.580 1.025 -40.130 1.00 96.38 197 LEU A O 1
ATOM 1667 N N . LYS A 1 198 ? 19.573 1.979 -39.751 1.00 96.69 198 LYS A N 1
ATOM 1668 C CA . LYS A 1 198 ? 19.209 2.138 -41.172 1.00 96.69 198 LYS A CA 1
ATOM 1669 C C . LYS A 1 198 ? 20.214 3.001 -41.940 1.00 96.69 198 LYS A C 1
ATOM 1671 O O . LYS A 1 198 ? 20.605 2.644 -43.046 1.00 96.69 198 LYS A O 1
ATOM 1676 N N . ASP A 1 199 ? 20.676 4.112 -41.360 1.00 96.31 199 ASP A N 1
ATOM 1677 C CA . ASP A 1 199 ? 21.727 4.941 -41.977 1.00 96.31 199 ASP A CA 1
ATOM 1678 C C . ASP A 1 199 ? 23.049 4.166 -42.127 1.00 96.31 199 ASP A C 1
ATOM 1680 O O . ASP A 1 199 ? 23.682 4.201 -43.180 1.00 96.31 199 ASP A O 1
ATOM 1684 N N . SER A 1 200 ? 23.450 3.409 -41.102 1.00 94.69 200 SER A N 1
ATOM 1685 C CA . SER A 1 200 ? 24.671 2.592 -41.142 1.00 94.69 200 SER A CA 1
ATOM 1686 C C . SER A 1 200 ? 24.574 1.454 -42.162 1.00 94.69 200 SER A C 1
ATOM 1688 O O . SER A 1 200 ? 25.535 1.200 -42.885 1.00 94.69 200 SER A O 1
ATOM 1690 N N . GLU A 1 201 ? 23.417 0.798 -42.259 1.00 95.69 201 GLU A N 1
ATOM 1691 C CA . GLU A 1 201 ? 23.126 -0.239 -43.252 1.00 95.69 201 GLU A CA 1
ATOM 1692 C C . GLU A 1 201 ? 23.231 0.315 -44.678 1.00 95.69 201 GLU A C 1
ATOM 1694 O O . GLU A 1 201 ? 23.913 -0.268 -45.523 1.00 95.69 201 GLU A O 1
ATOM 1699 N N . ASN A 1 202 ? 22.646 1.489 -44.933 1.00 93.38 202 ASN A N 1
ATOM 1700 C CA . ASN A 1 202 ? 22.753 2.156 -46.230 1.00 93.38 202 ASN A CA 1
ATOM 1701 C C . ASN A 1 202 ? 24.211 2.473 -46.586 1.00 93.38 202 ASN A C 1
ATOM 1703 O O . ASN A 1 202 ? 24.657 2.155 -47.689 1.00 93.38 202 ASN A O 1
ATOM 1707 N N . ARG A 1 203 ? 24.992 3.010 -45.639 1.00 92.31 203 ARG A N 1
ATOM 1708 C CA . ARG A 1 203 ? 26.425 3.282 -45.847 1.00 92.31 203 ARG A CA 1
ATOM 1709 C C . ARG A 1 203 ? 27.239 2.016 -46.105 1.00 92.31 203 ARG A C 1
ATOM 1711 O O . ARG A 1 203 ? 28.170 2.051 -46.906 1.00 92.31 203 ARG A O 1
ATOM 1718 N N . LEU A 1 204 ? 26.908 0.899 -45.455 1.00 93.06 204 LEU A N 1
ATOM 1719 C CA . LEU A 1 204 ? 27.553 -0.392 -45.713 1.00 93.06 204 LEU A CA 1
ATOM 1720 C C . LEU A 1 204 ? 27.240 -0.905 -47.119 1.00 93.06 204 LEU A C 1
ATOM 1722 O O . LEU A 1 204 ? 28.141 -1.374 -47.813 1.00 93.06 204 LEU A O 1
ATOM 1726 N N . ASN A 1 205 ? 25.991 -0.775 -47.566 1.00 89.38 205 ASN A N 1
ATOM 1727 C CA . ASN A 1 205 ? 25.596 -1.155 -48.921 1.00 89.38 205 ASN A CA 1
ATOM 1728 C C . ASN A 1 205 ? 26.302 -0.294 -49.980 1.00 89.38 205 ASN A C 1
ATOM 1730 O O . ASN A 1 205 ? 26.808 -0.822 -50.977 1.00 89.38 205 ASN A O 1
ATOM 1734 N N . GLU A 1 206 ? 26.418 1.014 -49.740 1.00 88.62 206 GLU A N 1
ATOM 1735 C CA . GLU A 1 206 ? 27.213 1.916 -50.579 1.00 88.62 206 GLU A CA 1
ATOM 1736 C C . GLU A 1 206 ? 28.695 1.514 -50.596 1.00 88.62 206 GLU A C 1
ATOM 1738 O O . GLU A 1 206 ? 29.290 1.386 -51.669 1.00 88.62 206 GLU A O 1
ATOM 1743 N N . PHE A 1 207 ? 29.289 1.249 -49.429 1.00 86.44 207 PHE A N 1
ATOM 1744 C CA . PHE A 1 207 ? 30.685 0.826 -49.308 1.00 86.44 207 PHE A CA 1
ATOM 1745 C C . PHE A 1 207 ? 30.966 -0.503 -50.024 1.00 86.44 207 PHE A C 1
ATOM 1747 O O . PHE A 1 207 ? 31.963 -0.622 -50.741 1.00 86.44 207 PHE A O 1
ATOM 1754 N N . ASN A 1 208 ? 30.089 -1.497 -49.876 1.00 83.62 208 ASN A N 1
ATOM 1755 C CA . ASN A 1 208 ? 30.212 -2.785 -50.559 1.00 83.62 208 ASN A CA 1
ATOM 1756 C C . ASN A 1 208 ? 30.163 -2.606 -52.079 1.00 83.62 208 ASN A C 1
ATOM 1758 O O . ASN A 1 208 ? 30.992 -3.164 -52.799 1.00 83.62 208 ASN A O 1
ATOM 1762 N N . THR A 1 209 ? 29.252 -1.760 -52.568 1.00 84.44 209 THR A N 1
ATOM 1763 C CA . THR A 1 209 ? 29.146 -1.427 -53.996 1.00 84.44 209 THR A CA 1
ATOM 1764 C C . THR A 1 209 ? 30.426 -0.764 -54.512 1.00 84.44 209 THR A C 1
ATOM 1766 O O . THR A 1 209 ? 30.960 -1.155 -55.556 1.00 84.44 209 THR A O 1
ATOM 1769 N N . GLN A 1 210 ? 30.971 0.200 -53.762 1.00 83.75 210 GLN A N 1
ATOM 1770 C CA . GLN A 1 210 ? 32.242 0.849 -54.094 1.00 83.75 210 GLN A CA 1
ATOM 1771 C C . GLN A 1 210 ? 33.406 -0.154 -54.095 1.00 83.75 210 GLN A C 1
ATOM 1773 O O . GLN A 1 210 ? 34.214 -0.151 -55.023 1.00 83.75 210 GLN A O 1
ATOM 1778 N N . SER A 1 211 ? 33.465 -1.057 -53.114 1.00 83.94 211 SER A N 1
ATOM 1779 C CA . SER A 1 211 ? 34.518 -2.074 -52.991 1.00 83.94 211 SER A CA 1
ATOM 1780 C C . SER A 1 211 ? 34.504 -3.078 -54.150 1.00 83.94 211 SER A C 1
ATOM 1782 O O . SER A 1 211 ? 35.545 -3.333 -54.757 1.00 83.94 211 SER A O 1
ATOM 1784 N N . ILE A 1 212 ? 33.325 -3.596 -54.521 1.00 84.00 212 ILE A N 1
ATOM 1785 C CA . ILE A 1 212 ? 33.154 -4.489 -55.685 1.00 84.00 212 ILE A CA 1
ATOM 1786 C C . ILE A 1 212 ? 33.588 -3.781 -56.974 1.00 84.00 212 ILE A C 1
ATOM 1788 O O . ILE A 1 212 ? 34.256 -4.370 -57.831 1.00 84.00 212 ILE A O 1
ATOM 1792 N N . THR A 1 213 ? 33.251 -2.498 -57.098 1.00 83.38 213 THR A N 1
ATOM 1793 C CA . THR A 1 213 ? 33.644 -1.678 -58.246 1.00 83.38 213 THR A CA 1
ATOM 1794 C C . THR A 1 213 ? 35.165 -1.537 -58.328 1.00 83.38 213 THR A C 1
ATOM 1796 O O . THR A 1 213 ? 35.741 -1.791 -59.383 1.00 83.38 213 THR A O 1
ATOM 1799 N N . VAL A 1 214 ? 35.837 -1.210 -57.217 1.00 84.06 214 VAL A N 1
ATOM 1800 C CA . VAL A 1 214 ? 37.306 -1.114 -57.148 1.00 84.06 214 VAL A CA 1
ATOM 1801 C C . VAL A 1 214 ? 37.976 -2.433 -57.542 1.00 84.06 214 VAL A C 1
ATOM 1803 O O . VAL A 1 214 ? 38.890 -2.426 -58.367 1.00 84.06 214 VAL A O 1
ATOM 1806 N N . LEU A 1 215 ? 37.493 -3.571 -57.036 1.00 83.94 215 LEU A N 1
ATOM 1807 C CA . LEU A 1 215 ? 38.034 -4.887 -57.394 1.00 83.94 215 LEU A CA 1
ATOM 1808 C C . LEU A 1 215 ? 37.894 -5.182 -58.898 1.00 83.94 215 LEU A C 1
ATOM 1810 O O . LEU A 1 215 ? 38.838 -5.652 -59.535 1.00 83.94 215 LEU A O 1
ATOM 1814 N N . SER A 1 216 ? 36.740 -4.848 -59.479 1.00 81.50 216 SER A N 1
ATOM 1815 C CA . SER A 1 216 ? 36.461 -5.040 -60.908 1.00 81.50 216 SER A CA 1
ATOM 1816 C C . SER A 1 216 ? 37.386 -4.199 -61.799 1.00 81.50 216 SER A C 1
ATOM 1818 O O . SER A 1 216 ? 37.850 -4.665 -62.840 1.00 81.50 216 SER A O 1
ATOM 1820 N N . ILE A 1 217 ? 37.710 -2.975 -61.368 1.00 82.31 217 ILE A N 1
ATOM 1821 C CA . ILE A 1 217 ? 38.673 -2.091 -62.042 1.00 82.31 217 ILE A CA 1
ATOM 1822 C C . ILE A 1 217 ? 40.067 -2.700 -62.037 1.00 82.31 217 ILE A C 1
ATOM 1824 O O . ILE A 1 217 ? 40.709 -2.772 -63.085 1.00 82.31 217 ILE A O 1
ATOM 1828 N N . PHE A 1 218 ? 40.531 -3.145 -60.866 1.00 81.50 218 PHE A N 1
ATOM 1829 C CA . PHE A 1 218 ? 41.847 -3.761 -60.738 1.00 81.50 218 PHE A CA 1
ATOM 1830 C C . PHE A 1 218 ? 41.973 -4.988 -61.643 1.00 81.50 218 PHE A C 1
ATOM 1832 O O . PHE A 1 218 ? 42.962 -5.101 -62.366 1.00 81.50 218 PHE A O 1
ATOM 1839 N N . ALA A 1 219 ? 40.951 -5.846 -61.692 1.00 83.56 219 ALA A N 1
ATOM 1840 C CA . ALA A 1 219 ? 40.929 -6.995 -62.594 1.00 83.56 219 ALA A CA 1
ATOM 1841 C C . ALA A 1 219 ? 41.022 -6.580 -64.075 1.00 83.56 219 ALA A C 1
ATOM 1843 O O . ALA A 1 219 ? 41.831 -7.133 -64.821 1.00 83.56 219 ALA A O 1
ATOM 1844 N N . GLY A 1 220 ? 40.250 -5.572 -64.500 1.00 81.38 220 GLY A N 1
ATOM 1845 C CA . GLY A 1 220 ? 40.277 -5.069 -65.876 1.00 81.38 220 GLY A CA 1
ATOM 1846 C C . GLY A 1 220 ? 41.635 -4.491 -66.291 1.00 81.38 220 GLY A C 1
ATOM 1847 O O . GLY A 1 220 ? 42.127 -4.796 -67.378 1.00 81.38 220 GLY A O 1
ATOM 1848 N N . ILE A 1 221 ? 42.272 -3.702 -65.417 1.00 80.69 221 ILE A N 1
ATOM 1849 C CA . ILE A 1 221 ? 43.604 -3.124 -65.668 1.00 80.69 221 ILE A CA 1
ATOM 1850 C C . ILE A 1 221 ? 44.659 -4.227 -65.784 1.00 80.69 221 ILE A C 1
ATOM 1852 O O . ILE A 1 221 ? 45.462 -4.211 -66.716 1.00 80.69 221 ILE A O 1
ATOM 1856 N N . VAL A 1 222 ? 44.641 -5.200 -64.869 1.00 83.88 222 VAL A N 1
ATOM 1857 C CA . VAL A 1 222 ? 45.580 -6.329 -64.871 1.00 83.88 222 VAL A CA 1
ATOM 1858 C C . VAL A 1 222 ? 45.431 -7.164 -66.149 1.00 83.88 222 VAL A C 1
ATOM 1860 O O . VAL A 1 222 ? 46.431 -7.470 -66.799 1.00 83.88 222 VAL A O 1
ATOM 1863 N N . MET A 1 223 ? 44.196 -7.459 -66.572 1.00 81.12 223 MET A N 1
ATOM 1864 C CA . MET A 1 223 ? 43.918 -8.179 -67.823 1.00 81.12 223 MET A CA 1
ATOM 1865 C C . MET A 1 223 ? 44.403 -7.413 -69.061 1.00 81.12 223 MET A C 1
ATOM 1867 O O . MET A 1 223 ? 45.046 -7.998 -69.934 1.00 81.12 223 MET A O 1
ATOM 1871 N N . ALA A 1 224 ? 44.148 -6.102 -69.135 1.00 81.56 224 ALA A N 1
ATOM 1872 C CA . ALA A 1 224 ? 44.616 -5.265 -70.241 1.00 81.56 224 ALA A CA 1
ATOM 1873 C C . ALA A 1 224 ? 46.153 -5.181 -70.295 1.00 81.56 224 ALA A C 1
ATOM 1875 O O . ALA A 1 224 ? 46.735 -5.231 -71.381 1.00 81.56 224 ALA A O 1
ATOM 1876 N N . PHE A 1 225 ? 46.814 -5.099 -69.136 1.00 82.75 225 PHE A N 1
ATOM 1877 C CA . PHE A 1 225 ? 48.272 -5.062 -69.034 1.00 82.75 225 PHE A CA 1
ATOM 1878 C C . PHE A 1 225 ? 48.918 -6.367 -69.513 1.00 82.75 225 PHE A C 1
ATOM 1880 O O . PHE A 1 225 ? 49.803 -6.328 -70.369 1.00 82.75 225 PHE A O 1
ATOM 1887 N N . PHE A 1 226 ? 48.446 -7.524 -69.035 1.00 83.50 226 PHE A N 1
ATOM 1888 C CA . PHE A 1 226 ? 48.952 -8.825 -69.487 1.00 83.50 226 PHE A CA 1
ATOM 1889 C C . PHE A 1 226 ? 48.665 -9.083 -70.972 1.00 83.50 226 PHE A C 1
ATOM 1891 O O . PHE A 1 226 ? 49.536 -9.590 -71.688 1.00 83.50 226 PHE A O 1
ATOM 1898 N N . GLY A 1 227 ? 47.488 -8.676 -71.459 1.00 81.69 227 GLY A N 1
ATOM 1899 C CA . GLY A 1 227 ? 47.158 -8.726 -72.883 1.00 81.69 227 GLY A CA 1
ATOM 1900 C C . GLY A 1 227 ? 48.119 -7.881 -73.725 1.00 81.69 227 GLY A C 1
ATOM 1901 O O . GLY A 1 227 ? 48.691 -8.372 -74.695 1.00 81.69 227 GLY A O 1
ATOM 1902 N N . GLY A 1 228 ? 48.373 -6.632 -73.322 1.00 80.62 228 GLY A N 1
ATOM 1903 C CA . GLY A 1 228 ? 49.287 -5.728 -74.029 1.00 80.62 228 GLY A CA 1
ATOM 1904 C C . GLY A 1 228 ? 50.739 -6.160 -74.013 1.00 80.62 228 GLY A C 1
ATOM 1905 O O . GLY A 1 228 ? 51.412 -6.072 -75.038 1.00 80.62 228 GLY A O 1
ATOM 1906 N N . MET A 1 229 ? 51.212 -6.680 -72.885 1.00 83.81 229 MET A N 1
ATOM 1907 C CA . MET A 1 229 ? 52.575 -7.187 -72.773 1.00 83.81 229 MET A CA 1
ATOM 1908 C C . MET A 1 229 ? 52.812 -8.400 -73.681 1.00 83.81 229 MET A C 1
ATOM 1910 O O . MET A 1 229 ? 53.873 -8.504 -74.297 1.00 83.81 229 MET A O 1
ATOM 1914 N N . SER A 1 230 ? 51.811 -9.274 -73.820 1.00 85.06 230 SER A N 1
ATOM 1915 C CA . SER A 1 230 ? 51.880 -10.433 -74.718 1.00 85.06 230 SER A CA 1
ATOM 1916 C C . SER A 1 230 ? 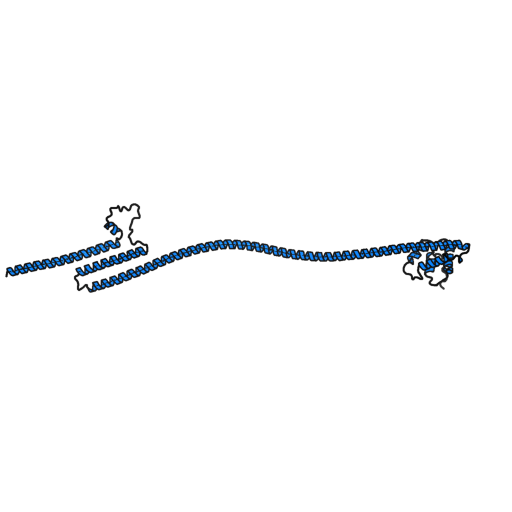52.000 -10.000 -76.184 1.00 85.06 230 SER A C 1
ATOM 1918 O O . SER A 1 230 ? 52.916 -10.442 -76.876 1.00 85.06 230 SER A O 1
ATOM 1920 N N . PHE A 1 231 ? 51.169 -9.048 -76.629 1.00 79.12 231 PHE A N 1
ATOM 1921 C CA . PHE A 1 231 ? 51.262 -8.493 -77.986 1.00 79.12 231 PHE A CA 1
ATOM 1922 C C . PHE A 1 231 ? 52.598 -7.784 -78.253 1.00 79.12 231 PHE A C 1
ATOM 1924 O O . PHE A 1 231 ? 53.195 -7.971 -79.312 1.00 79.12 231 PHE A O 1
ATOM 1931 N N . LEU A 1 232 ? 53.114 -7.000 -77.299 1.00 80.25 232 LEU A N 1
ATOM 1932 C CA . LEU A 1 232 ? 54.424 -6.350 -77.441 1.00 80.25 232 LEU A CA 1
ATOM 1933 C C . LEU A 1 232 ? 55.565 -7.372 -77.567 1.00 80.25 232 LEU A C 1
ATOM 1935 O O . LEU A 1 232 ? 56.492 -7.163 -78.349 1.00 80.25 232 LEU A O 1
ATOM 1939 N N . SER A 1 233 ? 55.486 -8.493 -76.843 1.00 83.56 233 SER A N 1
ATOM 1940 C CA . SER A 1 233 ? 56.463 -9.582 -76.957 1.00 83.56 233 SER A CA 1
ATOM 1941 C C . SER A 1 233 ? 56.485 -10.190 -78.365 1.00 83.56 233 SER A C 1
ATOM 1943 O O . SER A 1 233 ? 57.560 -10.449 -78.908 1.00 83.56 233 SER A O 1
ATOM 1945 N N . GLU A 1 234 ? 55.321 -10.370 -78.995 1.00 81.50 234 GLU A N 1
ATOM 1946 C CA . GLU A 1 234 ? 55.218 -10.869 -80.374 1.00 81.50 234 GLU A CA 1
ATOM 1947 C C . GLU A 1 234 ? 55.778 -9.880 -81.404 1.00 81.50 234 GLU A C 1
ATOM 1949 O O . GLU A 1 234 ? 56.482 -10.282 -82.338 1.00 81.50 234 GLU A O 1
ATOM 1954 N N . VAL A 1 235 ? 55.538 -8.581 -81.202 1.00 78.56 235 VAL A N 1
ATOM 1955 C CA . VAL A 1 235 ? 56.125 -7.524 -82.038 1.00 78.56 235 VAL A CA 1
ATOM 1956 C C . VAL A 1 235 ? 57.654 -7.544 -81.941 1.00 78.56 235 VAL A C 1
ATOM 1958 O O . VAL A 1 235 ? 58.323 -7.509 -82.974 1.00 78.56 235 VAL A O 1
ATOM 1961 N N . PHE A 1 236 ? 58.227 -7.676 -80.737 1.00 78.88 236 PHE A N 1
ATOM 1962 C CA . PHE A 1 236 ? 59.684 -7.749 -80.569 1.00 78.88 236 PHE A CA 1
ATOM 1963 C C . PHE A 1 236 ? 60.314 -8.989 -81.206 1.00 78.88 236 PHE A C 1
ATOM 1965 O O . PHE A 1 236 ? 61.421 -8.893 -81.728 1.00 78.88 236 PHE A O 1
ATOM 1972 N N . LYS A 1 237 ? 59.617 -10.131 -81.243 1.00 80.50 237 LYS A N 1
ATOM 1973 C CA . LYS A 1 237 ? 60.106 -11.324 -81.961 1.00 80.50 237 LYS A CA 1
ATOM 1974 C C . LYS A 1 237 ? 60.225 -11.105 -83.473 1.00 80.50 237 LYS 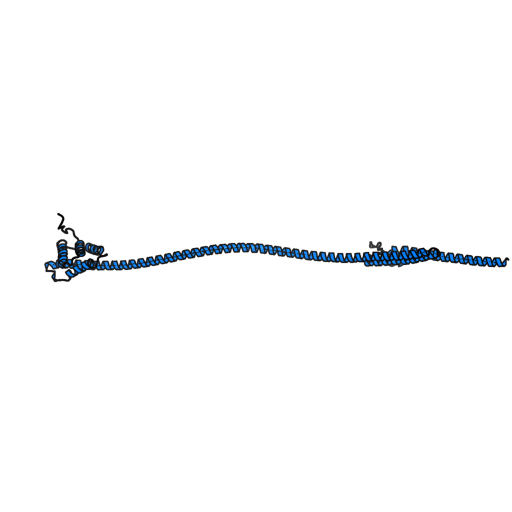A C 1
ATOM 1976 O O . LYS A 1 237 ? 61.032 -11.764 -84.117 1.00 80.50 237 LYS A O 1
ATOM 1981 N N . SER A 1 238 ? 59.446 -10.181 -84.033 1.00 78.31 238 SER A N 1
ATOM 1982 C CA . SER A 1 238 ? 59.368 -9.930 -85.479 1.00 78.31 238 SER A CA 1
ATOM 1983 C C . SER A 1 238 ? 60.239 -8.753 -85.950 1.00 78.31 238 SER A C 1
ATOM 1985 O O . SER A 1 238 ? 60.121 -8.327 -87.096 1.00 78.31 238 SER A O 1
ATOM 1987 N N . ILE A 1 239 ? 61.098 -8.202 -85.080 1.00 78.38 239 ILE A N 1
ATOM 1988 C CA . ILE A 1 239 ? 61.882 -6.983 -85.355 1.00 78.38 239 ILE A CA 1
ATOM 1989 C C . ILE A 1 239 ? 62.974 -7.176 -86.415 1.00 78.38 239 ILE A C 1
ATOM 1991 O O . ILE A 1 239 ? 63.280 -6.237 -87.143 1.00 78.38 239 ILE A O 1
ATOM 1995 N N . ASP A 1 240 ? 63.543 -8.380 -86.504 1.00 74.00 240 ASP A N 1
ATOM 1996 C CA . ASP A 1 240 ? 64.681 -8.678 -87.384 1.00 74.00 240 ASP A CA 1
ATOM 1997 C C . ASP A 1 240 ? 64.241 -9.082 -88.802 1.00 74.00 240 ASP A C 1
ATOM 1999 O O . ASP A 1 240 ? 64.921 -8.823 -89.790 1.00 74.00 240 ASP A O 1
ATOM 2003 N N . SER A 1 241 ? 63.049 -9.671 -88.934 1.00 73.56 241 SER A N 1
ATOM 2004 C CA . SER A 1 241 ? 62.544 -10.223 -90.198 1.00 73.56 241 SER A CA 1
ATOM 2005 C C . SER A 1 241 ? 61.720 -9.239 -91.038 1.00 73.56 241 SER A C 1
ATOM 2007 O O . SER A 1 241 ? 61.309 -9.569 -92.153 1.00 73.56 241 SER A O 1
ATOM 2009 N N . VAL A 1 242 ? 61.447 -8.034 -90.527 1.00 78.56 242 VAL A N 1
ATOM 2010 C CA . VAL A 1 242 ? 60.503 -7.079 -91.124 1.00 78.56 242 VAL A CA 1
ATOM 2011 C C . VAL A 1 242 ? 61.148 -5.705 -91.309 1.00 78.56 242 VAL A C 1
ATOM 2013 O O . VAL A 1 242 ? 61.946 -5.254 -90.494 1.00 78.56 242 VAL A O 1
ATOM 2016 N N . SER A 1 243 ? 60.781 -4.994 -92.383 1.00 80.00 243 SER A N 1
ATOM 2017 C CA . SER A 1 243 ? 61.275 -3.634 -92.612 1.00 80.00 243 SER A CA 1
ATOM 2018 C C . SER A 1 243 ? 60.898 -2.691 -91.463 1.00 80.00 243 SER A C 1
ATOM 2020 O O . SER A 1 243 ? 59.775 -2.721 -90.947 1.00 80.00 243 SER A O 1
ATOM 2022 N N . LYS A 1 244 ? 61.829 -1.796 -91.108 1.00 80.25 244 LYS A N 1
ATOM 2023 C CA . LYS A 1 244 ? 61.681 -0.832 -90.003 1.00 80.25 244 LYS A CA 1
ATOM 2024 C C . LYS A 1 244 ? 60.362 -0.053 -90.093 1.00 80.25 244 LYS A C 1
ATOM 2026 O O . LYS A 1 244 ? 59.642 0.059 -89.106 1.00 80.25 244 LYS A O 1
ATOM 2031 N N . TYR A 1 245 ? 59.996 0.412 -91.291 1.00 81.94 245 TYR A N 1
ATOM 2032 C CA . TYR A 1 245 ? 58.760 1.167 -91.521 1.00 81.94 245 TYR A CA 1
ATOM 2033 C C . TYR A 1 245 ? 57.484 0.338 -91.291 1.00 81.94 245 TYR A C 1
ATOM 2035 O O . TYR A 1 245 ? 56.528 0.845 -90.705 1.00 81.94 245 TYR A O 1
ATOM 2043 N N . ARG A 1 246 ? 57.466 -0.948 -91.677 1.00 80.31 246 ARG A N 1
ATOM 2044 C CA . ARG A 1 246 ? 56.305 -1.834 -91.470 1.00 80.31 246 ARG A CA 1
ATOM 2045 C C . ARG A 1 246 ? 56.128 -2.197 -89.994 1.00 80.31 246 ARG A C 1
ATOM 2047 O O . ARG A 1 246 ? 54.997 -2.258 -89.516 1.00 80.31 246 ARG A O 1
ATOM 2054 N N . LEU A 1 247 ? 57.229 -2.400 -89.271 1.00 81.69 247 LEU A N 1
ATOM 2055 C CA . LEU A 1 247 ? 57.201 -2.677 -87.836 1.00 81.69 247 LEU A CA 1
ATOM 2056 C C . LEU A 1 247 ? 56.651 -1.487 -87.038 1.00 81.69 247 LEU A C 1
ATOM 2058 O O . LEU A 1 247 ? 55.771 -1.661 -86.195 1.00 81.69 247 LEU A O 1
ATOM 2062 N N . ILE A 1 248 ? 57.135 -0.273 -87.327 1.00 83.88 248 ILE A N 1
ATOM 2063 C CA . ILE A 1 248 ? 56.653 0.952 -86.676 1.00 83.88 248 ILE A CA 1
ATOM 2064 C C . ILE A 1 248 ? 55.156 1.141 -86.960 1.00 83.88 248 ILE A C 1
ATOM 2066 O O . ILE A 1 248 ? 54.389 1.358 -86.025 1.00 83.88 248 ILE A O 1
ATOM 2070 N N . PHE A 1 249 ? 54.716 0.970 -88.212 1.00 83.56 249 PHE A N 1
ATOM 2071 C CA . PHE A 1 249 ? 53.298 1.043 -88.574 1.00 83.56 249 PHE A CA 1
ATOM 2072 C C . PHE A 1 249 ? 52.429 0.081 -87.746 1.00 83.56 249 PHE A C 1
ATOM 2074 O O . PHE A 1 249 ? 51.467 0.513 -87.111 1.00 83.56 249 PHE A O 1
ATOM 2081 N N . MET A 1 250 ? 52.796 -1.207 -87.688 1.00 81.56 250 MET A N 1
ATOM 2082 C CA . MET A 1 250 ? 52.041 -2.210 -86.924 1.00 81.56 250 MET A CA 1
ATOM 2083 C C . MET A 1 250 ? 52.046 -1.915 -85.420 1.00 81.56 250 MET A C 1
ATOM 2085 O O . MET A 1 250 ? 51.022 -2.064 -84.758 1.00 81.56 250 MET A O 1
ATOM 2089 N N . THR A 1 251 ? 53.165 -1.425 -84.884 1.00 83.81 251 THR A N 1
ATOM 2090 C CA . THR A 1 251 ? 53.294 -1.088 -83.459 1.00 83.81 251 THR A CA 1
ATOM 2091 C C . THR A 1 251 ? 52.381 0.077 -83.075 1.00 83.81 251 THR A C 1
ATOM 2093 O O . THR A 1 251 ? 51.659 -0.008 -82.082 1.00 83.81 251 THR A O 1
ATOM 2096 N N . PHE A 1 252 ? 52.354 1.152 -83.870 1.00 86.31 252 PHE A N 1
ATOM 2097 C CA . PHE A 1 252 ? 51.462 2.289 -83.624 1.00 86.31 252 PHE A CA 1
ATOM 2098 C C . PHE A 1 252 ? 49.988 1.947 -83.874 1.00 86.31 252 PHE A C 1
ATOM 2100 O O . PHE A 1 252 ? 49.128 2.455 -83.158 1.00 86.31 252 PHE A O 1
ATOM 2107 N N . MET A 1 253 ? 49.683 1.053 -84.821 1.00 83.00 253 MET A N 1
ATOM 2108 C CA . MET A 1 253 ? 48.322 0.554 -85.042 1.00 83.00 253 MET A CA 1
ATOM 2109 C C . MET A 1 253 ? 47.809 -0.250 -83.836 1.00 83.00 253 MET A C 1
ATOM 2111 O O . MET A 1 253 ? 46.711 0.014 -83.344 1.00 83.00 253 MET A O 1
ATOM 2115 N N . VAL A 1 254 ? 48.613 -1.179 -83.306 1.00 83.62 254 VAL A N 1
ATOM 2116 C CA . VAL A 1 254 ? 48.271 -1.941 -82.091 1.00 83.62 254 VAL A CA 1
ATOM 2117 C C . VAL A 1 254 ? 48.185 -1.015 -80.875 1.00 83.62 254 VAL A C 1
ATOM 2119 O O . VAL A 1 254 ? 47.221 -1.091 -80.112 1.00 83.62 254 VAL A O 1
ATOM 2122 N N . GLY A 1 255 ? 49.137 -0.090 -80.720 1.00 84.06 255 GLY A N 1
ATOM 2123 C CA . GLY A 1 255 ? 49.126 0.918 -79.658 1.00 84.06 255 GLY A CA 1
ATOM 2124 C C . GLY A 1 255 ? 47.873 1.796 -79.682 1.00 84.06 255 GLY A C 1
ATOM 2125 O O . GLY A 1 255 ? 47.287 2.050 -78.631 1.00 84.06 255 GLY A O 1
ATOM 2126 N N . PHE A 1 256 ? 47.405 2.185 -80.871 1.00 85.75 256 PHE A N 1
ATOM 2127 C CA . PHE A 1 256 ? 46.166 2.940 -81.051 1.00 85.75 256 PHE A CA 1
ATOM 2128 C C . PHE A 1 256 ? 44.934 2.142 -80.608 1.00 85.75 256 PHE A C 1
ATOM 2130 O O . PHE A 1 256 ? 44.097 2.659 -79.864 1.00 85.75 256 PHE A O 1
ATOM 2137 N N . VAL A 1 257 ? 44.817 0.872 -81.010 1.00 84.25 257 VAL A N 1
ATOM 2138 C CA . VAL A 1 257 ? 43.700 0.008 -80.582 1.00 84.25 257 VAL A CA 1
ATOM 2139 C C . VAL A 1 257 ? 43.724 -0.199 -79.065 1.00 84.25 257 VAL A C 1
ATOM 2141 O O . VAL A 1 257 ? 42.690 -0.063 -78.405 1.00 84.25 257 VAL A O 1
ATOM 2144 N N . MET A 1 258 ? 44.900 -0.457 -78.490 1.00 82.12 258 MET A N 1
ATOM 2145 C CA . MET A 1 258 ? 45.060 -0.675 -77.050 1.00 82.12 258 MET A CA 1
ATOM 2146 C C . MET A 1 258 ? 44.753 0.573 -76.230 1.00 82.12 258 MET A C 1
ATOM 2148 O O . MET A 1 258 ? 44.007 0.495 -75.255 1.00 82.12 258 MET A O 1
ATOM 2152 N N . PHE A 1 259 ? 45.253 1.736 -76.645 1.00 83.94 259 PHE A N 1
ATOM 2153 C CA . PHE A 1 259 ? 44.983 2.995 -75.960 1.00 83.94 259 PHE A CA 1
ATOM 2154 C C . PHE A 1 259 ? 43.485 3.330 -75.954 1.00 83.94 259 PHE A C 1
ATOM 2156 O O . PHE A 1 259 ? 42.933 3.664 -74.905 1.00 83.94 259 PHE A O 1
ATOM 2163 N N . ASN A 1 260 ? 42.798 3.169 -77.090 1.00 83.75 260 ASN A N 1
ATOM 2164 C CA . ASN A 1 260 ? 41.352 3.393 -77.168 1.00 83.75 260 ASN A CA 1
ATOM 2165 C C . ASN A 1 260 ? 40.552 2.387 -76.331 1.00 83.75 260 ASN A C 1
ATOM 2167 O O . ASN A 1 260 ? 39.583 2.773 -75.678 1.00 83.75 260 ASN A O 1
ATOM 2171 N N . THR A 1 261 ? 40.976 1.121 -76.300 1.00 81.31 261 THR A N 1
ATOM 2172 C CA . THR A 1 261 ? 40.337 0.079 -75.482 1.00 81.31 261 THR A CA 1
ATOM 2173 C C . THR A 1 261 ? 40.479 0.380 -73.990 1.00 81.31 261 THR A C 1
ATOM 2175 O O . THR A 1 261 ? 39.487 0.374 -73.263 1.00 81.31 261 THR A O 1
ATOM 2178 N N . ILE A 1 262 ? 41.686 0.725 -73.529 1.00 80.94 262 ILE A N 1
ATOM 2179 C CA . ILE A 1 262 ? 41.941 1.101 -72.130 1.00 80.94 262 ILE A CA 1
ATOM 2180 C C . ILE A 1 262 ? 41.153 2.361 -71.759 1.00 80.94 262 ILE A C 1
ATOM 2182 O O . ILE A 1 262 ? 40.523 2.406 -70.704 1.00 80.94 262 ILE A O 1
ATOM 2186 N N . PHE A 1 263 ? 41.133 3.372 -72.629 1.00 80.44 263 PHE A N 1
ATOM 2187 C CA . PHE A 1 263 ? 40.365 4.591 -72.393 1.00 80.44 263 PHE A CA 1
ATOM 2188 C C . PHE A 1 263 ? 38.858 4.314 -72.276 1.00 80.44 263 PHE A C 1
ATOM 2190 O O . PHE A 1 263 ? 38.207 4.841 -71.374 1.00 80.44 263 PHE A O 1
ATOM 2197 N N . LEU A 1 264 ? 38.303 3.452 -73.133 1.00 79.38 264 LEU A N 1
ATOM 2198 C CA . LEU A 1 264 ? 36.901 3.041 -73.059 1.00 79.38 264 LEU A CA 1
ATOM 2199 C C . LEU A 1 264 ? 36.596 2.308 -71.748 1.00 79.38 264 LEU A C 1
ATOM 2201 O O . LEU A 1 264 ? 35.600 2.627 -71.099 1.00 79.38 264 LEU A O 1
ATOM 2205 N N . LEU A 1 265 ? 37.469 1.393 -71.317 1.00 77.31 265 LEU A N 1
ATOM 2206 C CA . LEU A 1 265 ? 37.337 0.717 -70.024 1.00 77.31 265 LEU A CA 1
ATOM 2207 C C . LEU A 1 265 ? 37.365 1.722 -68.865 1.00 77.31 265 LEU A C 1
ATOM 2209 O O . LEU A 1 265 ? 36.483 1.681 -68.013 1.00 77.31 265 LEU A O 1
ATOM 2213 N N . LEU A 1 266 ? 38.295 2.681 -68.865 1.00 76.31 266 LEU A N 1
ATOM 2214 C CA . LEU A 1 266 ? 38.358 3.734 -67.844 1.00 76.31 266 LEU A CA 1
ATOM 2215 C C . LEU A 1 266 ? 37.090 4.603 -67.818 1.00 76.31 266 LEU A C 1
ATOM 2217 O O . LEU A 1 266 ? 36.600 4.935 -66.743 1.00 76.31 266 LEU A O 1
ATOM 2221 N N . VAL A 1 267 ? 36.510 4.939 -68.973 1.00 76.69 267 VAL A N 1
ATOM 2222 C CA . VAL A 1 267 ? 35.249 5.701 -69.043 1.00 76.69 267 VAL A CA 1
ATOM 2223 C C . VAL A 1 267 ? 34.051 4.880 -68.549 1.00 76.69 267 VAL A C 1
ATOM 2225 O O . VAL A 1 267 ? 33.179 5.428 -67.873 1.00 76.69 267 VAL A O 1
ATOM 2228 N N . LEU A 1 268 ? 33.993 3.579 -68.844 1.00 74.50 268 LEU A N 1
ATOM 2229 C CA . LEU A 1 268 ? 32.961 2.691 -68.294 1.00 74.50 268 LEU A CA 1
ATOM 2230 C C . LEU A 1 268 ? 33.066 2.608 -66.769 1.00 74.50 268 LEU A C 1
ATOM 2232 O O . LEU A 1 268 ? 32.065 2.747 -66.069 1.00 74.50 268 LEU A O 1
ATOM 2236 N N . ILE A 1 269 ? 34.288 2.476 -66.264 1.00 74.00 269 ILE A N 1
ATOM 2237 C CA . ILE A 1 269 ? 34.609 2.485 -64.839 1.00 74.00 269 ILE A CA 1
ATOM 2238 C C . ILE A 1 269 ? 34.143 3.786 -64.172 1.00 74.00 269 ILE A C 1
ATOM 2240 O O . ILE A 1 269 ? 33.455 3.743 -63.153 1.00 74.00 269 ILE A O 1
ATOM 2244 N N . ALA A 1 270 ? 34.456 4.935 -64.776 1.00 70.38 270 ALA A N 1
ATOM 2245 C CA . ALA A 1 270 ? 33.993 6.254 -64.341 1.00 70.38 270 ALA A CA 1
ATOM 2246 C C . ALA A 1 270 ? 32.479 6.264 -64.091 1.00 70.38 270 ALA A C 1
ATOM 2248 O O . ALA A 1 270 ? 31.982 6.689 -63.047 1.00 70.38 270 ALA A O 1
ATOM 2249 N N . LYS A 1 271 ? 31.748 5.726 -65.071 1.00 73.31 271 LYS A N 1
ATOM 2250 C CA . LYS A 1 271 ? 30.293 5.706 -65.086 1.00 73.31 271 LYS A CA 1
ATOM 2251 C C . LYS A 1 271 ? 29.714 4.787 -64.007 1.00 73.31 271 LYS A C 1
ATOM 2253 O O . LYS A 1 271 ? 28.698 5.152 -63.429 1.00 73.31 271 LYS A O 1
ATOM 2258 N N . ILE A 1 272 ? 30.358 3.655 -63.705 1.00 71.19 272 ILE A N 1
ATOM 2259 C CA . ILE A 1 272 ? 29.935 2.736 -62.629 1.00 71.19 272 ILE A CA 1
ATOM 2260 C C . ILE A 1 272 ? 30.157 3.363 -61.245 1.00 71.19 272 ILE A C 1
ATOM 2262 O O . ILE A 1 272 ? 29.291 3.258 -60.386 1.00 71.19 272 ILE A O 1
ATOM 2266 N N . ILE A 1 273 ? 31.269 4.080 -61.039 1.00 69.38 273 ILE A N 1
ATOM 2267 C CA . ILE A 1 273 ? 31.551 4.790 -59.773 1.00 69.38 273 ILE A CA 1
ATOM 2268 C C . ILE A 1 273 ? 30.641 6.029 -59.603 1.00 69.38 273 ILE A C 1
ATOM 2270 O O . ILE A 1 273 ? 30.632 6.661 -58.549 1.00 69.38 273 ILE A O 1
ATOM 2274 N N . GLY A 1 274 ? 29.896 6.427 -60.642 1.00 65.00 274 GLY A N 1
ATOM 2275 C CA . GLY A 1 274 ? 29.123 7.671 -60.642 1.00 65.00 274 GLY A CA 1
ATOM 2276 C C . GLY A 1 274 ? 30.002 8.928 -60.662 1.00 65.00 274 GLY A C 1
ATOM 2277 O O . GLY A 1 274 ? 29.535 10.017 -60.339 1.00 65.00 274 GLY A O 1
ATOM 2278 N N . LYS A 1 275 ? 31.281 8.795 -61.038 1.00 62.22 275 LYS A N 1
ATOM 2279 C CA . LYS A 1 275 ? 32.229 9.907 -61.173 1.00 62.22 275 LYS A CA 1
ATOM 2280 C C . LYS A 1 275 ? 32.564 10.106 -62.641 1.00 62.22 275 LYS A C 1
ATOM 2282 O O . LYS A 1 275 ? 33.164 9.244 -63.268 1.00 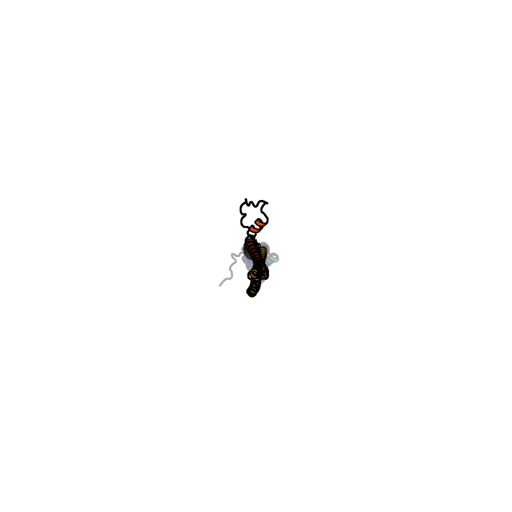62.22 275 LYS A O 1
ATOM 2287 N N . ASP A 1 276 ? 32.228 11.260 -63.203 1.00 61.38 276 ASP A N 1
ATOM 2288 C CA . ASP A 1 276 ? 32.592 11.566 -64.584 1.00 61.38 276 ASP A CA 1
ATOM 2289 C C . ASP A 1 276 ? 34.112 11.816 -64.709 1.00 61.38 276 ASP A C 1
ATOM 2291 O O . ASP A 1 276 ? 34.627 12.822 -64.237 1.00 61.38 276 ASP A O 1
ATOM 2295 N N . ILE A 1 277 ? 34.830 10.935 -65.423 1.00 60.34 277 ILE A N 1
ATOM 2296 C CA . ILE A 1 277 ? 36.233 11.143 -65.870 1.00 60.34 277 ILE A CA 1
ATOM 2297 C C . ILE A 1 277 ? 36.311 12.178 -67.013 1.00 60.34 277 ILE A C 1
ATOM 2299 O O . ILE A 1 277 ? 37.377 12.521 -67.527 1.00 60.34 277 ILE A O 1
ATOM 2303 N N . ARG A 1 278 ? 35.166 12.728 -67.431 1.00 58.16 278 ARG A N 1
ATOM 2304 C CA . ARG A 1 278 ? 35.145 13.890 -68.316 1.00 58.16 278 ARG A CA 1
ATOM 2305 C C . ARG A 1 278 ? 35.855 15.024 -67.593 1.00 58.16 278 ARG A C 1
ATOM 2307 O O . ARG A 1 278 ? 35.468 15.386 -66.487 1.00 58.16 278 ARG A O 1
ATOM 2314 N N . SER A 1 279 ? 36.849 15.611 -68.252 1.00 49.75 279 SER A N 1
ATOM 2315 C CA . SER A 1 279 ? 37.350 16.920 -67.861 1.00 49.75 279 SER A CA 1
ATOM 2316 C C . SER A 1 279 ? 36.211 17.909 -68.076 1.00 49.75 279 SER A C 1
ATOM 2318 O O . SER A 1 279 ? 36.086 18.522 -69.134 1.00 49.75 279 SER A O 1
ATOM 2320 N N . LEU A 1 280 ? 35.347 18.059 -67.073 1.00 48.44 280 LEU A N 1
ATOM 2321 C CA . LEU A 1 280 ? 34.523 19.243 -66.901 1.00 48.44 280 LEU A CA 1
ATOM 2322 C C . LEU A 1 280 ? 35.451 20.363 -66.413 1.00 48.44 280 LEU A C 1
ATOM 2324 O O . LEU A 1 280 ? 35.312 20.905 -65.321 1.00 48.44 280 LEU A O 1
ATOM 2328 N N . SER A 1 281 ? 36.478 20.655 -67.207 1.00 44.25 281 SER A N 1
ATOM 2329 C CA . SER A 1 281 ? 37.328 21.804 -66.987 1.00 44.25 281 SER A CA 1
ATOM 2330 C C . SER A 1 281 ? 36.519 23.029 -67.386 1.00 44.25 281 SER A C 1
ATOM 2332 O O . SER A 1 281 ? 36.362 23.320 -68.569 1.00 44.25 281 SER A O 1
ATOM 2334 N N . VAL A 1 282 ? 36.066 23.734 -66.351 1.00 47.56 282 VAL A N 1
ATOM 2335 C CA . VAL A 1 282 ? 35.876 25.186 -66.342 1.00 47.56 282 VAL A CA 1
ATOM 2336 C C . VAL A 1 282 ? 34.656 25.688 -67.123 1.00 47.56 282 VAL A C 1
ATOM 2338 O O . VAL A 1 282 ? 34.775 26.309 -68.169 1.00 47.56 282 VAL A O 1
ATOM 2341 N N . CYS A 1 283 ? 33.473 25.504 -66.542 1.00 52.91 283 CYS A N 1
ATOM 2342 C CA . CYS A 1 283 ? 32.433 26.536 -66.579 1.00 52.91 283 CYS A CA 1
ATOM 2343 C C . CYS A 1 283 ? 31.891 26.667 -65.153 1.00 52.91 283 CYS A C 1
ATOM 2345 O O . CYS A 1 283 ? 30.899 26.037 -64.796 1.00 52.91 283 CYS A O 1
ATOM 2347 N N . LYS A 1 284 ? 32.626 27.392 -64.304 1.00 47.66 284 LYS A N 1
ATOM 2348 C CA . LYS A 1 284 ? 32.174 27.774 -62.957 1.00 47.66 284 LYS A CA 1
ATOM 2349 C C . LYS A 1 284 ? 31.636 29.211 -62.902 1.00 47.66 284 LYS A C 1
ATOM 2351 O O . LYS A 1 284 ? 31.130 29.594 -61.859 1.00 47.66 284 LYS A O 1
ATOM 2356 N N . ASP A 1 285 ? 31.688 29.941 -64.018 1.00 42.84 285 ASP A N 1
ATOM 2357 C CA . ASP A 1 285 ? 31.206 31.318 -64.136 1.00 42.84 285 ASP A CA 1
ATOM 2358 C C . ASP A 1 285 ? 30.021 31.412 -65.110 1.00 42.84 285 ASP A C 1
ATOM 2360 O O . ASP A 1 285 ? 29.994 30.738 -66.145 1.00 42.84 285 ASP A O 1
ATOM 2364 N N . GLU A 1 286 ? 29.073 32.298 -64.792 1.00 46.50 286 GLU A N 1
ATOM 2365 C CA . GLU A 1 286 ? 27.825 32.591 -65.524 1.00 46.50 286 GLU A CA 1
ATOM 2366 C C . GLU A 1 286 ? 28.009 33.075 -66.979 1.00 46.50 286 GLU A C 1
ATOM 2368 O O . GLU A 1 286 ? 27.027 33.207 -67.700 1.00 46.50 286 GLU A O 1
ATOM 2373 N N . ASN A 1 287 ? 29.241 33.260 -67.469 1.00 50.22 287 ASN A N 1
ATOM 2374 C CA . ASN A 1 287 ? 29.536 33.681 -68.847 1.00 50.22 287 ASN A CA 1
ATOM 2375 C C . ASN A 1 287 ? 30.393 32.667 -69.623 1.00 50.22 287 ASN A C 1
ATOM 2377 O O . ASN A 1 287 ? 31.350 33.023 -70.315 1.00 50.22 287 ASN A O 1
ATOM 2381 N N . CYS A 1 288 ? 30.045 31.381 -69.557 1.00 56.72 288 CYS A N 1
ATOM 2382 C CA . CYS A 1 288 ? 30.636 30.390 -70.455 1.00 56.72 288 CYS A CA 1
ATOM 2383 C C . CYS A 1 288 ? 30.011 30.492 -71.859 1.00 56.72 288 CYS A C 1
ATOM 2385 O O . CYS A 1 288 ? 29.087 29.762 -72.214 1.00 56.72 288 CYS A O 1
ATOM 2387 N N . ILE A 1 289 ? 30.533 31.405 -72.683 1.00 48.56 289 ILE A N 1
ATOM 2388 C CA . ILE A 1 289 ? 30.169 31.534 -74.100 1.00 48.56 289 ILE A CA 1
ATOM 2389 C C . ILE A 1 289 ? 30.810 30.371 -74.875 1.00 48.56 289 ILE A C 1
ATOM 2391 O O . ILE A 1 289 ? 31.880 30.488 -75.472 1.00 48.56 289 ILE A O 1
ATOM 2395 N N . CYS A 1 290 ? 30.159 29.211 -74.875 1.00 52.88 290 CYS A N 1
ATOM 2396 C CA . CYS A 1 290 ? 30.222 28.310 -76.023 1.00 52.88 290 CYS A CA 1
ATOM 2397 C C . CYS A 1 290 ? 28.937 28.508 -76.818 1.00 52.88 290 CYS A C 1
ATOM 2399 O O . CYS A 1 290 ? 27.998 27.726 -76.704 1.00 52.88 290 CYS A O 1
ATOM 2401 N N . ASP A 1 291 ? 28.933 29.594 -77.594 1.00 47.28 291 ASP A N 1
ATOM 2402 C CA . ASP A 1 291 ? 27.929 29.900 -78.609 1.00 47.28 291 ASP A CA 1
ATOM 2403 C C . ASP A 1 291 ? 27.703 28.669 -79.512 1.00 47.28 291 ASP A C 1
ATOM 2405 O O . ASP A 1 291 ? 28.627 27.869 -79.728 1.00 47.28 291 ASP A O 1
ATOM 2409 N N . GLU A 1 292 ? 26.500 28.528 -80.074 1.00 53.56 292 GLU A N 1
ATOM 2410 C CA . GLU A 1 292 ? 26.030 27.405 -80.915 1.00 53.56 292 GLU A CA 1
ATOM 2411 C C . GLU A 1 292 ? 26.912 27.133 -82.159 1.00 53.56 292 GLU A C 1
ATOM 2413 O O . GLU A 1 292 ? 26.711 26.174 -82.901 1.00 53.56 292 GLU A O 1
ATOM 2418 N N . ARG A 1 293 ? 27.965 27.935 -82.351 1.00 50.19 293 ARG A N 1
ATOM 2419 C CA . ARG A 1 293 ? 28.992 27.865 -83.397 1.00 50.19 293 ARG A CA 1
ATOM 2420 C C . ARG A 1 293 ? 30.293 27.162 -82.983 1.00 50.19 293 ARG A C 1
ATOM 2422 O O . ARG A 1 293 ? 31.306 27.272 -83.676 1.00 50.19 293 ARG A O 1
ATOM 2429 N N . CYS A 1 294 ? 30.321 26.412 -81.881 1.00 60.16 294 CYS A N 1
ATOM 2430 C CA . CYS A 1 294 ? 31.453 25.520 -81.612 1.00 60.16 294 CYS A CA 1
ATOM 2431 C C . CYS A 1 294 ? 31.408 24.285 -82.529 1.00 60.16 294 CYS A C 1
ATOM 2433 O O . CYS A 1 294 ? 30.602 23.378 -82.336 1.00 60.16 294 CYS A O 1
ATOM 2435 N N . GLY A 1 295 ? 32.324 24.220 -83.502 1.00 60.62 295 GLY A N 1
ATOM 2436 C CA . GLY A 1 295 ? 32.483 23.052 -84.373 1.00 60.62 295 GLY A CA 1
ATOM 2437 C C . GLY A 1 295 ? 32.659 21.746 -83.583 1.00 60.62 295 GLY A C 1
ATOM 2438 O O . GLY A 1 295 ? 33.329 21.719 -82.544 1.00 60.62 295 GLY A O 1
ATOM 2439 N N . GLN A 1 296 ? 32.077 20.657 -84.095 1.00 63.12 296 GLN A N 1
ATOM 2440 C CA . GLN A 1 296 ? 31.992 19.349 -83.422 1.00 63.12 296 GLN A CA 1
ATOM 2441 C C . GLN A 1 296 ? 33.353 18.846 -82.904 1.00 63.12 296 GLN A C 1
ATOM 2443 O O . GLN A 1 296 ? 33.450 18.328 -81.791 1.00 63.12 296 GLN A O 1
ATOM 2448 N N . VAL A 1 297 ? 34.424 19.093 -83.663 1.00 64.69 297 VAL A N 1
ATOM 2449 C CA . VAL A 1 297 ? 35.796 18.698 -83.315 1.00 64.69 297 VAL A CA 1
ATOM 2450 C C . VAL A 1 297 ? 36.306 19.440 -82.073 1.00 64.69 297 VAL A C 1
ATOM 2452 O O . VAL A 1 297 ? 36.793 18.809 -81.139 1.00 64.69 297 VAL A O 1
ATOM 2455 N N . LYS A 1 298 ? 36.124 20.766 -81.985 1.00 65.88 298 LYS A N 1
ATOM 2456 C CA . LYS A 1 298 ? 36.575 21.565 -80.825 1.00 65.88 298 LYS A CA 1
ATOM 2457 C C . LYS A 1 298 ? 35.856 21.162 -79.535 1.00 65.88 298 LYS A C 1
ATOM 2459 O O . LYS A 1 298 ? 36.455 21.177 -78.460 1.00 65.88 298 LYS A O 1
ATOM 2464 N N . ARG A 1 299 ? 34.586 20.757 -79.646 1.00 66.69 299 ARG A N 1
ATOM 2465 C CA . ARG A 1 299 ? 33.786 20.257 -78.520 1.00 66.69 299 ARG A CA 1
ATOM 2466 C C . ARG A 1 299 ? 34.298 18.907 -78.009 1.00 66.69 299 ARG A C 1
ATOM 2468 O O . ARG A 1 299 ? 34.364 18.707 -76.799 1.00 66.69 299 ARG A O 1
ATOM 2475 N N . PHE A 1 300 ? 34.698 18.005 -78.907 1.00 65.50 300 PHE A N 1
ATOM 2476 C CA . PHE A 1 300 ? 35.262 16.704 -78.536 1.00 65.50 300 PHE A CA 1
ATOM 2477 C C . PHE A 1 300 ? 36.635 16.837 -77.855 1.00 65.50 300 PHE A C 1
ATOM 2479 O O . PHE A 1 300 ? 36.850 16.239 -76.800 1.00 65.50 300 PHE A O 1
ATOM 2486 N N . ILE A 1 301 ? 37.514 17.697 -78.387 1.00 68.94 301 ILE A N 1
ATOM 2487 C CA . ILE A 1 301 ? 38.858 17.958 -77.834 1.00 68.94 301 ILE A CA 1
ATOM 2488 C C . ILE A 1 301 ? 38.781 18.449 -76.385 1.00 68.94 301 ILE A C 1
ATOM 2490 O O . ILE A 1 301 ? 39.514 17.967 -75.526 1.00 68.94 301 ILE A O 1
ATOM 2494 N N . ARG A 1 302 ? 37.862 19.378 -76.093 1.00 65.62 302 ARG A N 1
ATOM 2495 C CA . ARG A 1 302 ? 37.678 19.917 -74.735 1.00 65.62 302 ARG A CA 1
ATOM 2496 C C . ARG A 1 302 ? 37.105 18.895 -73.758 1.00 65.62 302 ARG A C 1
ATOM 2498 O O . ARG A 1 302 ? 37.448 18.917 -72.584 1.00 65.62 302 ARG A O 1
ATOM 2505 N N . LYS A 1 303 ? 36.241 17.998 -74.236 1.00 69.12 303 LYS A N 1
ATOM 2506 C CA . LYS A 1 303 ? 35.566 17.000 -73.398 1.00 69.12 303 LYS A CA 1
ATOM 2507 C C . LYS A 1 303 ? 36.487 15.837 -73.008 1.00 69.12 303 LYS A C 1
ATOM 2509 O O . LYS A 1 303 ? 36.368 15.310 -71.902 1.00 69.12 303 LYS A O 1
ATOM 2514 N N . HIS A 1 304 ? 37.398 15.445 -73.902 1.00 70.62 304 HIS A N 1
ATOM 2515 C CA . HIS A 1 304 ? 38.307 14.310 -73.712 1.00 70.62 304 HIS A CA 1
ATOM 2516 C C . HIS A 1 304 ? 39.744 14.628 -74.168 1.00 70.62 304 HIS A C 1
ATOM 2518 O O . HIS A 1 304 ? 40.267 13.948 -75.057 1.00 70.62 304 HIS A O 1
ATOM 2524 N N . PRO A 1 305 ? 40.422 15.618 -73.551 1.00 73.56 305 PRO A N 1
ATOM 2525 C CA . PRO A 1 305 ? 41.773 16.006 -73.961 1.00 73.56 305 PRO A CA 1
ATOM 2526 C C . PRO A 1 305 ? 42.761 14.840 -73.823 1.00 73.56 305 PRO A C 1
ATOM 2528 O O . PRO A 1 305 ? 43.579 14.612 -74.710 1.00 73.56 305 PRO A O 1
ATOM 2531 N N . ILE A 1 306 ? 42.615 14.038 -72.761 1.00 75.62 306 ILE A N 1
ATOM 2532 C CA . ILE A 1 306 ? 43.485 12.891 -72.459 1.00 75.62 306 ILE A CA 1
ATOM 2533 C C . ILE A 1 306 ? 43.441 11.823 -73.563 1.00 75.62 306 ILE A C 1
ATOM 2535 O O . ILE A 1 306 ? 44.463 11.211 -73.836 1.00 75.62 306 ILE A O 1
ATOM 2539 N N . SER A 1 307 ? 42.299 11.609 -74.227 1.00 82.81 307 SER A N 1
ATOM 2540 C CA . SER A 1 307 ? 42.201 10.645 -75.336 1.00 82.81 307 SER A CA 1
ATOM 2541 C C . SER A 1 307 ? 42.575 11.265 -76.682 1.00 82.81 307 SER A C 1
ATOM 2543 O O . SER A 1 307 ? 43.216 10.619 -77.508 1.00 82.81 307 SER A O 1
ATOM 2545 N N . PHE A 1 308 ? 42.204 12.527 -76.913 1.00 83.44 308 PHE A N 1
ATOM 2546 C CA . PHE A 1 308 ? 42.355 13.153 -78.222 1.00 83.44 308 PHE A CA 1
ATOM 2547 C C . PHE A 1 308 ? 43.820 13.379 -78.623 1.00 83.44 308 PHE A C 1
ATOM 2549 O O . PHE A 1 308 ? 44.210 12.989 -79.723 1.00 83.44 308 PHE A O 1
ATOM 2556 N N . TYR A 1 309 ? 44.636 13.992 -77.756 1.00 85.88 309 TYR A N 1
ATOM 2557 C CA . TYR A 1 309 ? 46.010 14.362 -78.121 1.00 85.88 309 TYR A CA 1
ATOM 2558 C C . TYR A 1 309 ? 46.910 13.149 -78.426 1.00 85.88 309 TYR A C 1
ATOM 2560 O O . TYR A 1 309 ? 47.550 13.159 -79.479 1.00 85.88 309 TYR A O 1
ATOM 2568 N N . PRO A 1 310 ? 46.939 12.077 -77.604 1.00 86.00 310 PRO A N 1
ATOM 2569 C CA . PRO A 1 310 ? 47.740 10.892 -77.915 1.00 86.00 310 PRO A CA 1
ATOM 2570 C C . PRO A 1 310 ? 47.289 10.195 -79.201 1.00 86.00 310 PRO A C 1
ATOM 2572 O O . PRO A 1 310 ? 48.127 9.835 -80.024 1.00 86.00 310 PRO A O 1
ATOM 2575 N N . ASN A 1 311 ? 45.975 10.076 -79.425 1.00 89.44 311 ASN A N 1
ATOM 2576 C CA . ASN A 1 311 ? 45.429 9.493 -80.651 1.00 89.44 311 ASN A CA 1
ATOM 2577 C C . ASN A 1 311 ? 45.823 10.298 -81.898 1.00 89.44 311 ASN A C 1
ATOM 2579 O O . ASN A 1 311 ? 46.225 9.712 -82.900 1.00 89.44 311 ASN A O 1
ATOM 2583 N N . ALA A 1 312 ? 45.758 11.632 -81.838 1.00 87.19 312 ALA A N 1
ATOM 2584 C CA . ALA A 1 312 ? 46.171 12.496 -82.943 1.00 87.19 312 ALA A CA 1
ATOM 2585 C C . ALA A 1 312 ? 47.668 12.342 -83.269 1.00 87.19 312 ALA A C 1
ATOM 2587 O O . ALA A 1 312 ? 48.041 12.266 -84.442 1.00 87.19 312 ALA A O 1
ATOM 2588 N N . ILE A 1 313 ? 48.521 12.233 -82.245 1.00 88.94 313 ILE A N 1
ATOM 2589 C CA . ILE A 1 313 ? 49.958 11.973 -82.414 1.00 88.94 313 ILE A CA 1
ATOM 2590 C C . ILE A 1 313 ? 50.186 10.599 -83.060 1.00 88.94 313 ILE A C 1
ATOM 2592 O O . ILE A 1 313 ? 50.920 10.506 -84.043 1.00 88.94 313 ILE A O 1
ATOM 2596 N N . MET A 1 314 ? 49.526 9.544 -82.567 1.00 88.38 314 MET A N 1
ATOM 2597 C CA . MET A 1 314 ? 49.655 8.189 -83.123 1.00 88.38 314 MET A CA 1
ATOM 2598 C C . MET A 1 314 ? 49.228 8.128 -84.592 1.00 88.38 314 MET A C 1
ATOM 2600 O O . MET A 1 314 ? 49.964 7.593 -85.417 1.00 88.38 314 MET A O 1
ATOM 2604 N N . VAL A 1 315 ? 48.084 8.727 -84.941 1.00 89.50 315 VAL A N 1
ATOM 2605 C CA . VAL A 1 315 ? 47.606 8.791 -86.332 1.00 89.50 315 VAL A CA 1
ATOM 2606 C C . VAL A 1 315 ? 48.598 9.545 -87.216 1.00 89.50 315 VAL A C 1
ATOM 2608 O O . VAL A 1 315 ? 48.898 9.092 -88.318 1.00 89.50 315 VAL A O 1
ATOM 2611 N N . THR A 1 316 ? 49.168 10.649 -86.725 1.00 89.88 316 THR A N 1
ATOM 2612 C CA . THR A 1 316 ? 50.187 11.407 -87.467 1.00 89.88 316 THR A CA 1
ATOM 2613 C C . THR A 1 316 ? 51.411 10.538 -87.761 1.00 89.88 316 THR A C 1
ATOM 2615 O O . THR A 1 316 ? 51.878 10.505 -88.896 1.00 89.88 316 THR A O 1
ATOM 2618 N N . ILE A 1 317 ? 51.898 9.766 -86.786 1.00 89.06 317 ILE A N 1
ATOM 2619 C CA . ILE A 1 317 ? 53.042 8.861 -86.977 1.00 89.06 317 ILE A CA 1
ATOM 2620 C C . ILE A 1 317 ? 52.708 7.733 -87.966 1.00 89.06 317 ILE A C 1
ATOM 2622 O O . ILE A 1 317 ? 53.530 7.410 -88.827 1.00 89.06 317 ILE A O 1
ATOM 2626 N N . ILE A 1 318 ? 51.498 7.170 -87.904 1.00 89.31 318 ILE A N 1
ATOM 2627 C CA . ILE A 1 318 ? 51.023 6.148 -88.854 1.00 89.31 318 ILE A CA 1
ATOM 2628 C C . ILE A 1 318 ? 51.021 6.698 -90.288 1.00 89.31 318 ILE A C 1
ATOM 2630 O O . ILE A 1 318 ? 51.504 6.036 -91.209 1.00 89.31 318 ILE A O 1
ATOM 2634 N N . VAL A 1 319 ? 50.529 7.923 -90.490 1.00 89.88 319 VAL A N 1
ATOM 2635 C CA . VAL A 1 319 ? 50.515 8.569 -91.812 1.00 89.88 319 VAL A CA 1
ATOM 2636 C C . VAL A 1 319 ? 51.937 8.855 -92.293 1.00 89.88 319 VAL A C 1
ATOM 2638 O O . VAL A 1 319 ? 52.279 8.490 -93.414 1.00 89.88 319 VAL A O 1
ATOM 2641 N N . MET A 1 320 ? 52.792 9.435 -91.446 1.00 88.69 320 MET A N 1
ATOM 2642 C CA . MET A 1 320 ? 54.177 9.756 -91.813 1.00 88.69 320 MET A CA 1
ATOM 2643 C C . MET A 1 320 ? 54.972 8.506 -92.196 1.00 88.69 320 MET A C 1
ATOM 2645 O O . MET A 1 320 ? 55.651 8.496 -93.217 1.00 88.69 320 MET A O 1
ATOM 2649 N N . THR A 1 321 ? 54.857 7.426 -91.423 1.00 88.06 321 THR A N 1
ATOM 2650 C CA . THR A 1 321 ? 55.540 6.154 -91.718 1.00 88.06 321 THR A CA 1
ATOM 2651 C C . THR A 1 321 ? 55.026 5.499 -92.998 1.00 88.06 321 THR A C 1
ATOM 2653 O O . THR A 1 321 ? 55.823 4.956 -93.761 1.00 88.06 321 THR A O 1
ATOM 2656 N N . SER A 1 322 ? 53.725 5.618 -93.283 1.00 85.06 322 SER A N 1
ATOM 2657 C CA . SER A 1 322 ? 53.134 5.161 -94.546 1.00 85.06 322 SER A CA 1
ATOM 2658 C C . SER A 1 322 ? 53.650 5.967 -95.743 1.00 85.06 322 SER A C 1
ATOM 2660 O O . SER A 1 322 ? 53.984 5.385 -96.771 1.00 85.06 322 SER A O 1
ATOM 2662 N N . LEU A 1 323 ? 53.770 7.293 -95.608 1.00 86.88 323 LEU A N 1
ATOM 2663 C CA . LEU A 1 323 ? 54.326 8.164 -96.648 1.00 86.88 323 LEU A CA 1
ATOM 2664 C C . LEU A 1 323 ? 55.807 7.871 -96.904 1.00 86.88 323 LEU A C 1
ATOM 2666 O O . LEU A 1 323 ? 56.196 7.734 -98.059 1.00 86.88 323 LEU A O 1
ATOM 2670 N N . PHE A 1 324 ? 56.617 7.706 -95.852 1.00 86.56 324 PHE A N 1
ATOM 2671 C CA . PHE A 1 324 ? 58.027 7.327 -96.001 1.00 86.56 324 PHE A CA 1
ATOM 2672 C C . PHE A 1 324 ? 58.190 5.986 -96.718 1.00 86.56 324 PHE A C 1
ATOM 2674 O O . PHE A 1 324 ? 59.028 5.874 -97.607 1.00 86.56 324 PHE A O 1
ATOM 2681 N N . TRP A 1 325 ? 57.349 4.998 -96.400 1.00 84.31 325 TRP A N 1
ATOM 2682 C CA . TRP A 1 325 ? 57.359 3.714 -97.099 1.00 84.31 325 TRP A CA 1
ATOM 2683 C C . TRP A 1 325 ? 56.999 3.844 -98.589 1.00 84.31 325 TRP A C 1
ATOM 2685 O O . TRP A 1 325 ? 57.584 3.165 -99.432 1.00 84.31 325 TRP A O 1
ATOM 2695 N N . ILE A 1 326 ? 56.050 4.723 -98.932 1.00 82.31 326 ILE A N 1
ATOM 2696 C CA . ILE A 1 326 ? 55.680 5.000 -100.327 1.00 82.31 326 ILE A CA 1
ATOM 2697 C C . ILE A 1 326 ? 56.829 5.698 -101.066 1.00 82.31 326 ILE A C 1
ATOM 2699 O O . ILE A 1 326 ? 57.141 5.297 -102.184 1.00 82.31 326 ILE A O 1
ATOM 2703 N N . ILE A 1 327 ? 57.470 6.696 -100.448 1.00 82.12 327 ILE A N 1
ATOM 2704 C CA . ILE A 1 327 ? 58.596 7.437 -101.039 1.00 82.12 327 ILE A CA 1
ATOM 2705 C C . ILE A 1 327 ? 59.772 6.497 -101.309 1.00 82.12 327 ILE A C 1
ATOM 2707 O O . ILE A 1 327 ? 60.239 6.437 -102.439 1.00 82.12 327 ILE A O 1
ATOM 2711 N N . GLU A 1 328 ? 60.173 5.682 -100.329 1.00 79.94 328 GLU A N 1
ATOM 2712 C CA . GLU A 1 328 ? 61.255 4.702 -100.501 1.00 79.94 328 GLU A CA 1
ATOM 2713 C C . GLU A 1 328 ? 60.955 3.730 -101.656 1.00 79.94 328 GLU A C 1
ATOM 2715 O O . GLU A 1 328 ? 61.827 3.388 -102.453 1.00 79.94 328 GLU A O 1
ATOM 2720 N N . LYS A 1 329 ? 59.690 3.320 -101.806 1.00 76.88 329 LYS A N 1
ATOM 2721 C CA . LYS A 1 329 ? 59.271 2.445 -102.904 1.00 76.88 329 LYS A CA 1
ATOM 2722 C C . LYS A 1 329 ? 59.287 3.148 -104.268 1.00 76.88 329 LYS A C 1
ATOM 2724 O O . LYS A 1 329 ? 59.602 2.496 -105.264 1.00 76.88 329 LYS A O 1
ATOM 2729 N N . ILE A 1 330 ? 58.947 4.439 -104.324 1.00 76.69 330 ILE A N 1
ATOM 2730 C CA . ILE A 1 330 ? 59.035 5.263 -105.540 1.00 76.69 330 ILE A CA 1
ATOM 2731 C C . ILE A 1 330 ? 60.502 5.475 -105.926 1.00 76.69 330 ILE A C 1
ATOM 2733 O O . ILE A 1 330 ? 60.838 5.258 -107.086 1.00 76.69 330 ILE A O 1
ATOM 2737 N N . ASP A 1 331 ? 61.380 5.799 -104.976 1.00 72.31 331 ASP A N 1
ATOM 2738 C CA . ASP A 1 331 ? 62.813 5.988 -105.230 1.00 72.31 331 ASP A CA 1
ATOM 2739 C C . ASP A 1 331 ? 63.455 4.711 -105.794 1.00 72.31 331 ASP A C 1
ATOM 2741 O O . ASP A 1 331 ? 64.179 4.756 -106.790 1.00 72.31 331 ASP A O 1
ATOM 2745 N N . VAL A 1 332 ? 63.117 3.540 -105.239 1.00 71.00 332 VAL A N 1
ATOM 2746 C CA . VAL A 1 332 ? 63.572 2.241 -105.766 1.00 71.00 332 VAL A CA 1
ATOM 2747 C C . VAL A 1 332 ? 63.042 1.971 -107.184 1.00 71.00 332 VAL A C 1
ATOM 2749 O O . VAL A 1 332 ? 63.769 1.421 -108.013 1.00 71.00 332 VAL A O 1
ATOM 2752 N N . LEU A 1 333 ? 61.799 2.357 -107.494 1.00 66.75 333 LEU A N 1
ATOM 2753 C CA . LEU A 1 333 ? 61.218 2.217 -108.838 1.00 66.75 333 LEU A CA 1
ATOM 2754 C C . LEU A 1 333 ? 61.889 3.150 -109.856 1.00 66.75 333 LEU A C 1
ATOM 2756 O O . LEU A 1 333 ? 62.250 2.699 -110.940 1.00 66.75 333 LEU A O 1
ATOM 2760 N N . VAL A 1 334 ? 62.124 4.411 -109.489 1.00 67.75 334 VAL A N 1
ATOM 2761 C CA . VAL A 1 334 ? 62.770 5.417 -110.345 1.00 67.75 334 VAL A CA 1
ATOM 2762 C C . VAL A 1 334 ? 64.226 5.042 -110.639 1.00 67.75 334 VAL A C 1
ATOM 2764 O O . VAL A 1 334 ? 64.653 5.125 -111.789 1.00 67.75 334 VAL A O 1
ATOM 2767 N N . ILE A 1 335 ? 64.978 4.553 -109.644 1.00 64.12 335 ILE A N 1
ATOM 2768 C CA . ILE A 1 335 ? 66.347 4.044 -109.849 1.00 64.12 335 ILE A CA 1
ATOM 2769 C C . ILE A 1 335 ? 66.348 2.829 -110.787 1.00 64.12 335 ILE A C 1
ATOM 2771 O O . ILE A 1 335 ? 67.230 2.712 -111.638 1.00 64.12 335 ILE A O 1
ATOM 2775 N N . ARG A 1 336 ? 65.357 1.934 -110.677 1.00 62.34 336 ARG A N 1
ATOM 2776 C CA . ARG A 1 336 ? 65.234 0.772 -111.569 1.00 62.34 336 ARG A CA 1
ATOM 2777 C C . ARG A 1 336 ? 64.935 1.182 -113.013 1.00 62.34 336 ARG A C 1
ATOM 2779 O O . ARG A 1 336 ? 65.525 0.607 -113.925 1.00 62.34 336 ARG A O 1
ATOM 2786 N N . ASP A 1 337 ? 64.077 2.177 -113.221 1.00 64.88 337 ASP A N 1
ATOM 2787 C CA . ASP A 1 337 ? 63.732 2.673 -114.559 1.00 64.88 337 ASP A CA 1
ATOM 2788 C C . ASP A 1 337 ? 64.896 3.462 -115.196 1.00 64.88 337 ASP A C 1
ATOM 2790 O O . ASP A 1 337 ? 65.190 3.276 -116.378 1.00 64.88 337 ASP A O 1
ATOM 2794 N N . LEU A 1 338 ? 65.645 4.251 -114.412 1.00 61.66 338 LEU A N 1
ATOM 2795 C CA . LEU A 1 338 ? 66.894 4.902 -114.846 1.00 61.66 338 LEU A CA 1
ATOM 2796 C C . LEU A 1 338 ? 68.007 3.891 -115.160 1.00 61.66 338 LEU A C 1
ATOM 2798 O O . LEU A 1 338 ? 68.702 4.038 -116.165 1.00 61.66 338 LEU A O 1
ATOM 2802 N N . GLY A 1 339 ? 68.159 2.845 -114.344 1.00 62.16 339 GLY A N 1
ATOM 2803 C CA . GLY A 1 339 ? 69.101 1.749 -114.595 1.00 62.16 339 GLY A CA 1
ATOM 2804 C C . GLY A 1 339 ? 68.740 0.926 -115.837 1.00 62.16 339 GLY A C 1
ATOM 2805 O O . GLY A 1 339 ? 69.624 0.534 -116.599 1.00 62.16 339 GLY A O 1
ATOM 2806 N N . GLY A 1 340 ? 67.444 0.719 -116.095 1.00 63.34 340 GLY A N 1
ATOM 2807 C CA . GLY A 1 340 ? 66.947 0.116 -117.334 1.00 63.34 340 GLY A CA 1
ATOM 2808 C C . GLY A 1 340 ? 67.221 0.985 -118.565 1.00 63.34 340 GLY A C 1
ATOM 2809 O O . GLY A 1 340 ? 67.687 0.479 -119.589 1.00 63.34 340 GLY A O 1
ATOM 2810 N N . ALA A 1 341 ? 67.010 2.300 -118.461 1.00 60.22 341 ALA A N 1
ATOM 2811 C CA . ALA A 1 341 ? 67.297 3.249 -119.537 1.00 60.22 341 ALA A CA 1
ATOM 2812 C C . ALA A 1 341 ? 68.801 3.334 -119.865 1.00 60.22 341 ALA A C 1
ATOM 2814 O O . ALA A 1 341 ? 69.171 3.298 -121.038 1.00 60.22 341 ALA A O 1
ATOM 2815 N N . LEU A 1 342 ? 69.675 3.357 -118.852 1.00 59.50 342 LEU A N 1
ATOM 2816 C CA . LEU A 1 342 ? 71.135 3.343 -119.026 1.00 59.50 342 LEU A CA 1
ATOM 2817 C C . LEU A 1 342 ? 71.637 2.060 -119.706 1.00 59.50 342 LEU A C 1
ATOM 2819 O O . LEU A 1 342 ? 72.407 2.154 -120.659 1.00 59.50 342 LEU A O 1
ATOM 2823 N N . ASN A 1 343 ? 71.146 0.881 -119.307 1.00 58.47 343 ASN A N 1
ATOM 2824 C CA . ASN A 1 343 ? 71.496 -0.383 -119.973 1.00 58.47 343 ASN A CA 1
ATOM 2825 C C . ASN A 1 343 ? 71.030 -0.433 -121.439 1.00 58.47 343 ASN A C 1
ATOM 2827 O O . ASN A 1 343 ? 71.697 -1.025 -122.285 1.00 58.47 343 ASN A O 1
ATOM 2831 N N . THR A 1 344 ? 69.904 0.208 -121.762 1.00 59.69 344 THR A N 1
ATOM 2832 C CA . THR A 1 344 ? 69.391 0.272 -123.142 1.00 59.69 344 THR A CA 1
ATOM 2833 C C . THR A 1 344 ? 70.246 1.194 -124.018 1.00 59.69 344 THR A C 1
ATOM 2835 O O . THR A 1 344 ? 70.506 0.874 -125.175 1.00 59.69 344 THR A O 1
ATOM 2838 N N . ILE A 1 345 ? 70.740 2.305 -123.461 1.00 59.81 345 ILE A N 1
ATOM 2839 C CA . ILE A 1 345 ? 71.659 3.228 -124.147 1.00 59.81 345 ILE A CA 1
ATOM 2840 C C . ILE A 1 345 ? 73.044 2.585 -124.331 1.00 59.81 345 ILE A C 1
ATOM 2842 O O . ILE A 1 345 ? 73.658 2.737 -125.384 1.00 59.81 345 ILE A O 1
ATOM 2846 N N . GLN A 1 346 ? 73.520 1.817 -123.348 1.00 57.44 346 GLN A N 1
ATOM 2847 C CA . GLN A 1 346 ? 74.825 1.154 -123.405 1.00 57.44 346 GLN A CA 1
ATOM 2848 C C . GLN A 1 346 ? 74.872 0.016 -124.446 1.00 57.44 346 GLN A C 1
ATOM 2850 O O . GLN A 1 346 ? 75.908 -0.176 -125.075 1.00 57.44 346 GLN A O 1
ATOM 2855 N N . ASN A 1 347 ? 73.745 -0.659 -124.709 1.00 58.22 347 ASN A N 1
ATOM 2856 C CA . ASN A 1 347 ? 73.604 -1.659 -125.781 1.00 58.22 347 ASN A CA 1
ATOM 2857 C C . ASN A 1 347 ? 73.463 -1.066 -127.201 1.00 58.22 347 ASN A C 1
ATOM 2859 O O . ASN A 1 347 ? 73.463 -1.823 -128.163 1.00 58.22 347 ASN A O 1
ATOM 2863 N N . TYR A 1 348 ? 73.304 0.255 -127.346 1.00 58.56 348 TYR A N 1
ATOM 2864 C CA . TYR A 1 348 ? 73.246 0.942 -128.649 1.00 58.56 348 TYR A CA 1
ATOM 2865 C C . TYR A 1 348 ? 74.579 1.610 -129.040 1.00 58.56 348 TYR A C 1
ATOM 2867 O O . TYR A 1 348 ? 74.712 2.092 -130.164 1.00 58.56 348 TYR A O 1
ATOM 2875 N N . ILE A 1 349 ? 75.542 1.684 -128.110 1.00 57.28 349 ILE A N 1
ATOM 2876 C CA . ILE A 1 349 ? 76.849 2.353 -128.272 1.00 57.28 349 ILE A CA 1
ATOM 2877 C C . ILE A 1 349 ? 78.013 1.331 -128.363 1.00 57.28 349 ILE A C 1
ATOM 2879 O O . ILE A 1 349 ? 79.151 1.710 -128.641 1.00 57.28 349 ILE A O 1
ATOM 2883 N N . LEU A 1 350 ? 77.727 0.036 -128.203 1.00 50.19 350 LEU A N 1
ATOM 2884 C CA . LEU A 1 350 ? 78.612 -1.113 -128.450 1.00 50.19 350 LEU A CA 1
ATOM 2885 C C . LEU A 1 350 ? 78.033 -1.959 -129.584 1.00 50.19 350 LEU A C 1
ATOM 2887 O O . LEU A 1 350 ? 78.844 -2.501 -130.368 1.00 50.19 350 LEU A O 1
#